Protein 1HXN (pdb70)

Solvent-accessible surface area: 10343 Å² total; per-residue (Å²): 73,78,75,39,19,61,136,127,21,84,3,24,1,2,3,19,14,74,144,37,6,4,1,0,0,25,26,46,73,0,7,89,40,40,49,113,94,118,56,96,109,33,84,61,6,62,95,50,1,87,131,23,5,85,52,0,36,1,2,4,28,37,115,40,52,0,10,0,0,17,69,37,89,0,20,4,1,56,8,137,80,49,25,82,48,41,145,59,38,56,67,148,6,90,148,27,5,9,54,5,121,78,87,98,29,144,48,2,27,0,2,3,19,17,59,91,43,25,109,0,7,0,0,14,30,122,112,0,6,57,0,31,15,150,46,30,40,154,9,106,8,57,106,33,86,31,32,8,116,95,2,24,1,1,7,9,19,109,128,40,14,35,128,117,60,52,14,151,111,28,24,1,1,5,0,0,72,15,73,34,7,19,28,6,44,50,36,108,124,0,31,69,27,187,114,75,40,87,59,113,107,4,10,143,32,0,40,4,141,109

Nearest PDB structures (foldseek):
  1hxn-assembly1_A  TM=1.005E+00  e=6.444E-45  Oryctolagus cuniculus
  1qhu-assembly1_A  TM=9.929E-01  e=1.271E-40  Oryctolagus cuniculus
  1qjs-assembly2_B  TM=9.912E-01  e=2.470E-39  Oryctolagus cuniculus
  7rj9-assembly2_B  TM=7.344E-01  e=9.002E-11  Homo sapiens
  3lp9-assembly2_D  TM=7.427E-01  e=7.749E-08  Lathyrus sativus

Secondary structure (P-SEA, 3-state):
cccccccccccccccccccbbbbbbcccccccccccccccccccccccccccccccccccccccbbbbbcccbbbbbbccccccccccccccccccccccccccccccccccccccccbbbbbcccccccccccccccbbbbbbbccccccccccccccccccccccccccbbbbbcccbbbbbccaaaaaacccccccccccccccccc

GO terms:
  GO:0020037 heme binding (F, IDA)

Structure (mmCIF, N/CA/C/O backbone):
data_1HXN
#
_entry.id   1HXN
#
_cell.length_a   43.600
_cell.length_b   62.800
_cell.length_c   80.600
_cell.angle_alpha   90.00
_cell.angle_beta   90.00
_cell.angle_gamma   90.00
#
_symmetry.space_group_name_H-M   'P 21 21 21'
#
loop_
_entity.id
_entity.type
_entity.pdbx_description
1 polymer HEMOPEXIN
2 non-polymer 'PHOSPHATE ION'
3 non-polymer 'SODIUM ION'
4 non-polymer 'CHLORIDE ION'
5 water water
#
loop_
_atom_site.group_PDB
_atom_site.id
_atom_site.type_symbol
_atom_site.label_atom_id
_atom_site.label_alt_id
_atom_site.label_comp_id
_atom_site.label_asym_id
_atom_site.label_entity_id
_atom_site.label_seq_id
_atom_site.pdbx_PDB_ins_code
_atom_site.Cartn_x
_atom_site.Cartn_y
_atom_site.Cartn_z
_atom_site.occupancy
_atom_site.B_iso_or_equiv
_atom_site.auth_seq_id
_atom_site.auth_comp_id
_atom_site.auth_asym_id
_atom_site.auth_atom_id
_atom_site.pdbx_PDB_model_num
ATOM 1 C CA . GLU A 1 10 ? -0.900 -1.002 39.233 1.00 70.00 225 GLU A CA 1
ATOM 2 C C . GLU A 1 10 ? -0.185 0.146 39.970 1.00 70.00 225 GLU A C 1
ATOM 3 O O . GLU A 1 10 ? -0.514 1.329 39.758 1.00 70.00 225 GLU A O 1
ATOM 4 N N . SER A 1 11 ? 0.788 -0.203 40.823 1.00 70.00 226 SER A N 1
ATOM 5 C CA . SER A 1 11 ? 1.534 0.805 41.594 1.00 70.00 226 SER A CA 1
ATOM 6 C C . SER A 1 11 ? 2.231 1.806 40.681 1.00 68.89 226 SER A C 1
ATOM 7 O O . SER A 1 11 ? 1.883 1.952 39.514 1.00 70.00 226 SER A O 1
ATOM 10 N N . THR A 1 12 ? 3.242 2.478 41.223 1.00 65.51 227 THR A N 1
ATOM 11 C CA . THR A 1 12 ? 3.989 3.417 40.410 1.00 70.00 227 THR A CA 1
ATOM 12 C C . THR A 1 12 ? 4.274 2.705 39.080 1.00 56.25 227 THR A C 1
ATOM 13 O O . THR A 1 12 ? 4.179 3.296 38.022 1.00 44.63 227 THR A O 1
ATOM 17 N N . ARG A 1 13 ? 4.562 1.404 39.163 1.00 56.35 228 ARG A N 1
ATOM 18 C CA . ARG A 1 13 ? 4.871 0.552 38.013 1.00 32.57 228 ARG A CA 1
ATOM 19 C C . ARG A 1 13 ? 4.005 0.744 36.804 1.00 60.07 228 ARG A C 1
ATOM 20 O O . ARG A 1 13 ? 4.512 0.953 35.699 1.00 46.40 228 ARG A O 1
ATOM 28 N N . CYS A 1 14 ? 2.693 0.614 37.003 1.00 43.99 229 CYS A N 1
ATOM 29 C CA . CYS A 1 14 ? 1.749 0.722 35.904 1.00 37.31 229 CYS A CA 1
ATOM 30 C C . CYS A 1 14 ? 1.080 2.079 35.805 1.00 35.19 229 CYS A C 1
ATOM 31 O O . CYS A 1 14 ? 0.082 2.247 35.123 1.00 39.97 229 CYS A O 1
ATOM 34 N N . ASP A 1 15 ? 1.701 3.055 36.452 1.00 33.50 230 ASP A N 1
ATOM 35 C CA . ASP A 1 15 ? 1.272 4.448 36.459 1.00 29.19 230 ASP A CA 1
ATOM 36 C C . ASP A 1 15 ? 1.537 5.078 35.079 1.00 34.79 230 ASP A C 1
ATOM 37 O O . ASP A 1 15 ? 2.587 4.862 34.487 1.00 40.17 230 ASP A O 1
ATOM 42 N N . PRO A 1 16 ? 0.630 5.928 34.627 1.00 28.44 231 PRO A N 1
ATOM 43 C CA . PRO A 1 16 ? 0.800 6.616 33.335 1.00 30.25 231 PRO A CA 1
ATOM 44 C C . PRO A 1 16 ? 1.858 7.748 33.414 1.00 27.78 231 PRO A C 1
ATOM 45 O O . PRO A 1 16 ? 2.416 8.162 32.419 1.00 31.20 231 PRO A O 1
ATOM 49 N N . ASP A 1 17 ? 2.088 8.238 34.614 1.00 27.43 232 ASP A N 1
ATOM 50 C CA . ASP A 1 17 ? 3.076 9.282 34.817 1.00 56.61 232 ASP A CA 1
ATOM 51 C C . ASP A 1 17 ? 4.451 8.736 35.240 1.00 34.18 232 ASP A C 1
ATOM 52 O O . ASP A 1 17 ? 5.325 9.486 35.648 1.00 31.86 232 ASP A O 1
ATOM 57 N N . LEU A 1 18 ? 4.622 7.422 35.193 1.00 30.26 233 LEU A N 1
ATOM 58 C CA . LEU A 1 18 ? 5.900 6.841 35.582 1.00 23.72 233 LEU A CA 1
ATOM 59 C C . LEU A 1 18 ? 6.957 7.307 34.615 1.00 30.83 233 LEU A C 1
ATOM 60 O O . LEU A 1 18 ? 6.789 7.177 33.407 1.00 32.45 233 LEU A O 1
ATOM 65 N N . VAL A 1 19 ? 8.056 7.835 35.154 1.00 30.80 234 VAL A N 1
ATOM 66 C CA . VAL A 1 19 ? 9.190 8.242 34.342 1.00 44.10 234 VAL A CA 1
ATOM 67 C C . VAL A 1 19 ? 10.433 7.575 34.914 1.00 24.66 234 VAL A C 1
ATOM 68 O O . VAL A 1 19 ? 10.670 7.632 36.110 1.00 23.90 234 VAL A O 1
ATOM 72 N N . LEU A 1 20 ? 11.174 6.877 34.065 1.00 30.90 235 LEU A N 1
ATOM 73 C CA . LEU A 1 20 ? 12.377 6.169 34.510 1.00 23.11 235 LEU A CA 1
ATOM 74 C C . LEU A 1 20 ? 13.527 7.168 34.410 1.00 28.89 235 LEU A C 1
ATOM 75 O O . LEU A 1 20 ? 13.419 8.157 33.682 1.00 28.92 235 LEU A O 1
ATOM 80 N N . SER A 1 21 ? 14.597 6.958 35.171 1.00 25.20 236 SER A N 1
ATOM 81 C CA . SER A 1 21 ? 15.709 7.918 35.165 1.00 16.18 236 SER A CA 1
ATOM 82 C C . SER A 1 21 ? 17.044 7.320 34.773 1.00 30.65 236 SER A C 1
ATOM 83 O O . SER A 1 21 ? 17.978 8.064 34.511 1.00 25.36 236 SER A O 1
ATOM 86 N N . ALA A 1 22 ? 17.123 5.988 34.715 1.00 24.05 237 ALA A N 1
ATOM 87 C CA . ALA A 1 22 ? 18.369 5.316 34.326 1.00 21.20 237 ALA A CA 1
ATOM 88 C C . ALA A 1 22 ? 18.255 3.799 34.183 1.00 32.55 237 ALA A C 1
ATOM 89 O O . ALA A 1 22 ? 17.345 3.168 34.743 1.00 20.91 237 ALA A O 1
ATOM 91 N N . MET A 1 23 ? 19.201 3.223 33.441 1.00 22.61 238 MET A N 1
ATOM 92 C CA . MET A 1 23 ? 19.248 1.787 33.245 1.00 23.13 238 MET A CA 1
ATOM 93 C C . MET A 1 23 ? 20.695 1.318 33.251 1.00 33.88 238 MET A C 1
ATOM 94 O O . MET A 1 23 ? 21.580 2.000 32.770 1.00 19.84 238 MET A O 1
ATOM 99 N N . VAL A 1 24 ? 20.923 0.137 33.785 1.00 26.87 239 VAL A N 1
ATOM 100 C CA . VAL A 1 24 ? 22.262 -0.410 33.799 1.00 25.85 239 VAL A CA 1
ATOM 101 C C . VAL A 1 24 ? 22.147 -1.887 34.055 1.00 25.59 239 VAL A C 1
ATOM 102 O O . VAL A 1 24 ? 21.161 -2.369 34.618 1.00 26.85 239 VAL A O 1
ATOM 106 N N . SER A 1 25 ? 23.143 -2.616 33.596 1.00 30.10 240 SER A N 1
ATOM 107 C CA . SER A 1 25 ? 23.210 -4.056 33.802 1.00 28.83 240 SER A CA 1
ATOM 108 C C . SER A 1 25 ? 24.617 -4.340 34.348 1.00 30.52 240 SER A C 1
ATOM 109 O O . SER A 1 25 ? 25.586 -3.703 33.909 1.00 40.87 240 SER A O 1
ATOM 112 N N . ASP A 1 26 ? 24.749 -5.257 35.304 1.00 28.73 241 ASP A N 1
ATOM 113 C CA . ASP A 1 26 ? 26.087 -5.565 35.835 1.00 47.43 241 ASP A CA 1
ATOM 114 C C . ASP A 1 26 ? 26.802 -6.798 35.221 1.00 57.52 241 ASP A C 1
ATOM 115 O O . ASP A 1 26 ? 26.151 -7.744 34.780 1.00 62.05 241 ASP A O 1
ATOM 120 N N . ASN A 1 27 ? 28.131 -6.798 35.251 1.00 61.35 242 ASN A N 1
ATOM 121 C CA . ASN A 1 27 ? 28.917 -7.899 34.695 1.00 60.96 242 ASN A CA 1
ATOM 122 C C . ASN A 1 27 ? 28.350 -9.280 35.001 1.00 65.82 242 ASN A C 1
ATOM 123 O O . ASN A 1 27 ? 28.677 -10.253 34.324 1.00 70.00 242 ASN A O 1
ATOM 128 N N . HIS A 1 28 ? 27.496 -9.378 36.008 1.00 37.17 243 HIS A N 1
ATOM 129 C CA . HIS A 1 28 ? 26.916 -10.676 36.356 1.00 51.78 243 HIS A CA 1
ATOM 130 C C . HIS A 1 28 ? 25.581 -10.997 35.676 1.00 62.71 243 HIS A C 1
ATOM 131 O O . HIS A 1 28 ? 25.085 -12.123 35.771 1.00 63.17 243 HIS A O 1
ATOM 138 N N . GLY A 1 29 ? 24.991 -10.011 35.012 1.00 64.34 244 GLY A N 1
ATOM 139 C CA . GLY A 1 29 ? 23.716 -10.221 34.327 1.00 49.88 244 GLY A CA 1
ATOM 140 C C . GLY A 1 29 ? 22.511 -9.581 35.036 1.00 70.00 244 GLY A C 1
ATOM 141 O O . GLY A 1 29 ? 21.375 -9.735 34.584 1.00 57.17 244 GLY A O 1
ATOM 142 N N . ALA A 1 30 ? 22.769 -8.869 36.141 1.00 47.92 245 ALA A N 1
ATOM 143 C CA . ALA A 1 30 ? 21.715 -8.178 36.897 1.00 44.98 245 ALA A CA 1
ATOM 144 C C . ALA A 1 30 ? 21.352 -6.882 36.182 1.00 34.89 245 ALA A C 1
ATOM 145 O O . ALA A 1 30 ? 22.225 -6.031 35.937 1.00 50.59 245 ALA A O 1
ATOM 147 N N . THR A 1 31 ? 20.082 -6.745 35.829 1.00 28.87 246 THR A N 1
ATOM 148 C CA . THR A 1 31 ? 19.597 -5.564 35.120 1.00 30.75 246 THR A CA 1
ATOM 149 C C . THR A 1 31 ? 18.716 -4.696 36.030 1.00 30.54 246 THR A C 1
ATOM 150 O O . THR A 1 31 ? 17.816 -5.197 36.700 1.00 31.44 246 THR A O 1
ATOM 154 N N . TYR A 1 32 ? 19.011 -3.401 36.089 1.00 23.20 247 TYR A N 1
ATOM 155 C CA . TYR A 1 32 ? 18.253 -2.497 36.941 1.00 23.18 247 TYR A CA 1
ATOM 156 C C . TYR A 1 32 ? 17.714 -1.362 36.150 1.00 26.59 247 TYR A C 1
ATOM 157 O O . TYR A 1 32 ? 18.327 -0.886 35.205 1.00 23.28 247 TYR A O 1
ATOM 166 N N . VAL A 1 33 ? 16.541 -0.914 36.565 1.00 27.43 248 VAL A N 1
ATOM 167 C CA . VAL A 1 33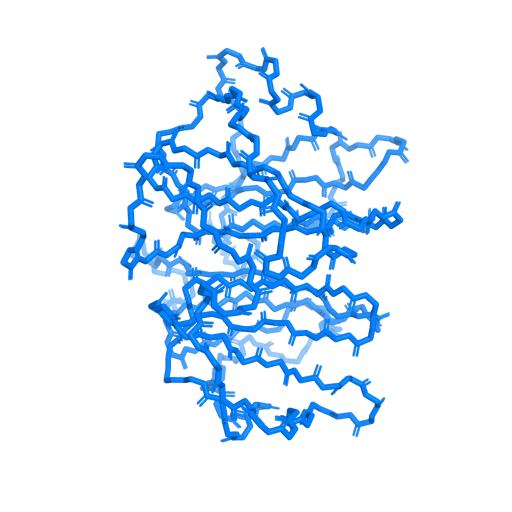 ? 15.915 0.214 35.934 1.00 27.38 248 VAL A CA 1
ATOM 168 C C . VAL A 1 33 ? 15.603 1.119 37.076 1.00 31.03 248 VAL A C 1
ATOM 169 O O . VAL A 1 33 ? 15.082 0.656 38.124 1.00 22.46 248 VAL A O 1
ATOM 173 N N . PHE A 1 34 ? 16.003 2.389 36.947 1.00 25.72 249 PHE A N 1
ATOM 174 C CA . PHE A 1 34 ? 15.800 3.364 38.015 1.00 27.91 249 PHE A CA 1
ATOM 175 C C . PHE A 1 34 ? 14.701 4.365 37.743 1.00 30.06 249 PHE A C 1
ATOM 176 O O . PHE A 1 34 ? 14.495 4.806 36.598 1.00 27.02 249 PHE A O 1
ATOM 184 N N . SER A 1 35 ? 14.080 4.810 38.827 1.00 28.88 250 SER A N 1
ATOM 185 C CA . SER A 1 35 ? 13.092 5.868 38.773 1.00 34.14 250 SER A CA 1
ATOM 186 C C . SER A 1 35 ? 13.336 6.786 39.955 1.00 26.82 250 SER A C 1
ATOM 187 O O . SER A 1 35 ? 12.795 6.574 41.044 1.00 26.68 250 SER A O 1
ATOM 190 N N . GLY A 1 36 ? 14.255 7.731 39.770 1.00 24.52 251 GLY A N 1
ATOM 191 C CA . GLY A 1 36 ? 14.592 8.674 40.826 1.00 26.07 251 GLY A CA 1
ATOM 192 C C . GLY A 1 36 ? 15.289 8.008 41.989 1.00 23.17 251 GLY A C 1
ATOM 193 O O . GLY A 1 36 ? 16.460 7.643 41.888 1.00 42.96 251 GLY A O 1
ATOM 194 N N . SER A 1 37 ? 14.578 7.849 43.099 1.00 29.45 252 SER A N 1
ATOM 195 C CA . SER A 1 37 ? 15.172 7.262 44.303 1.00 32.63 252 SER A CA 1
ATOM 196 C C . SER A 1 37 ? 14.886 5.780 44.482 1.00 38.15 252 SER A C 1
ATOM 197 O O . SER A 1 37 ? 15.229 5.191 45.505 1.00 39.71 252 SER A O 1
ATOM 200 N N . HIS A 1 38 ? 14.248 5.172 43.504 1.00 26.51 253 HIS A N 1
ATOM 201 C CA . HIS A 1 38 ? 13.955 3.759 43.622 1.00 25.13 253 HIS A CA 1
ATOM 202 C C . HIS A 1 38 ? 14.351 3.039 42.375 1.00 20.15 253 HIS A C 1
ATOM 203 O O . HIS A 1 38 ? 14.584 3.661 41.340 1.00 24.94 253 HIS A O 1
ATOM 210 N N . TYR A 1 39 ? 14.372 1.716 42.451 1.00 24.41 254 TYR A N 1
ATOM 211 C CA . TYR A 1 39 ? 14.718 0.925 41.312 1.00 25.35 254 TYR A CA 1
ATOM 212 C C . TYR A 1 39 ? 13.979 -0.391 41.324 1.00 36.37 254 TYR A C 1
ATOM 213 O O . TYR A 1 39 ? 13.320 -0.740 42.302 1.00 25.30 254 TYR A O 1
ATOM 222 N N . TRP A 1 40 ? 14.051 -1.094 40.208 1.00 21.96 255 TRP A N 1
ATOM 223 C CA . TRP A 1 40 ? 13.493 -2.410 40.106 1.00 30.92 255 TRP A CA 1
ATOM 224 C C . TRP A 1 40 ? 14.555 -3.246 39.509 1.00 34.66 255 TRP A C 1
ATOM 225 O O . TRP A 1 40 ? 15.362 -2.755 38.736 1.00 28.11 255 TRP A O 1
ATOM 236 N N . ARG A 1 41 ? 14.497 -4.531 39.808 1.00 39.49 256 ARG A N 1
ATOM 237 C CA . ARG A 1 41 ? 15.425 -5.510 39.273 1.00 31.84 256 ARG A CA 1
ATOM 238 C C . ARG A 1 41 ? 14.655 -6.419 38.313 1.00 28.71 256 ARG A C 1
ATOM 239 O O . ARG A 1 41 ? 13.790 -7.163 38.743 1.00 62.11 256 ARG A O 1
ATOM 247 N N . LEU A 1 42 ? 14.994 -6.373 37.025 1.00 31.30 257 LEU A N 1
ATOM 248 C CA . LEU A 1 42 ? 14.303 -7.185 36.009 1.00 30.29 257 LEU A CA 1
ATOM 249 C C . LEU A 1 42 ? 14.884 -8.575 35.688 1.00 61.59 257 LEU A C 1
ATOM 250 O O . LEU A 1 42 ? 14.182 -9.424 35.139 1.00 70.00 257 LEU A O 1
ATOM 255 N N . ASP A 1 43 ? 16.162 -8.798 36.005 1.00 70.00 258 ASP A N 1
ATOM 256 C CA . ASP A 1 43 ? 16.801 -10.092 35.714 1.00 70.00 258 ASP A CA 1
ATOM 257 C C . ASP A 1 43 ? 16.640 -11.132 36.864 1.00 70.00 258 ASP A C 1
ATOM 258 O O . ASP A 1 43 ? 17.367 -12.135 36.894 1.00 70.00 258 ASP A O 1
ATOM 263 N N . THR A 1 44 ? 15.643 -10.917 37.726 1.00 70.00 259 THR A N 1
ATOM 264 C CA . THR A 1 44 ? 15.354 -11.807 38.862 1.00 70.00 259 THR A CA 1
ATOM 265 C C . THR A 1 44 ? 15.317 -13.324 38.502 1.00 70.00 259 THR A C 1
ATOM 266 O O . THR A 1 44 ? 16.343 -14.049 38.577 1.00 70.00 259 THR A O 1
ATOM 270 N N . ASN A 1 45 ? 14.067 -13.757 38.259 1.00 70.00 260 ASN A N 1
ATOM 271 C CA . ASN A 1 45 ? 13.588 -15.152 37.975 1.00 70.00 260 ASN A CA 1
ATOM 272 C C . ASN A 1 45 ? 12.028 -15.017 38.169 1.00 70.00 260 ASN A C 1
ATOM 273 O O . ASN A 1 45 ? 11.198 -15.610 37.403 1.00 70.00 260 ASN A O 1
ATOM 275 N N . ARG A 1 46 ? 11.688 -14.187 39.178 1.00 70.00 261 ARG A N 1
ATOM 276 C CA . ARG A 1 46 ? 10.324 -13.826 39.575 1.00 70.00 261 ARG A CA 1
ATOM 277 C C . ARG A 1 46 ? 10.287 -13.437 41.081 1.00 70.00 261 ARG A C 1
ATOM 278 O O . ARG A 1 46 ? 9.467 -13.999 41.825 1.00 70.00 261 ARG A O 1
ATOM 280 N N . ASP A 1 47 ? 11.131 -12.481 41.529 1.00 70.00 262 ASP A N 1
ATOM 281 C CA . ASP A 1 47 ? 11.126 -12.034 42.960 1.00 70.00 262 ASP A CA 1
ATOM 282 C C . ASP A 1 47 ? 10.215 -10.811 43.191 1.00 70.00 262 ASP A C 1
ATOM 283 O O . ASP A 1 47 ? 10.631 -9.743 43.708 1.00 70.00 262 ASP A O 1
ATOM 288 N N . GLY A 1 48 ? 8.948 -10.967 42.815 1.00 70.00 263 GLY A N 1
ATOM 289 C CA . GLY A 1 48 ? 7.967 -9.921 42.968 1.00 70.00 263 GLY A CA 1
ATOM 290 C C . GLY A 1 48 ? 8.437 -8.773 42.115 1.00 70.00 263 GLY A C 1
ATOM 291 O O . GLY A 1 48 ? 9.483 -8.837 41.450 1.00 70.00 263 GLY A O 1
ATOM 292 N N . TRP A 1 49 ? 7.657 -7.711 42.134 1.00 70.00 264 TRP A N 1
ATOM 293 C CA . TRP A 1 49 ? 7.979 -6.557 41.352 1.00 70.00 264 TRP A CA 1
ATOM 294 C C . TRP A 1 49 ? 8.146 -5.466 42.358 1.00 70.00 264 TRP A C 1
ATOM 295 O O . TRP A 1 49 ? 7.642 -4.357 42.190 1.00 70.00 264 TRP A O 1
ATOM 306 N N . HIS A 1 50 ? 8.806 -5.796 43.444 1.00 56.86 265 HIS A N 1
ATOM 307 C CA . HIS A 1 50 ? 9.018 -4.839 44.487 1.00 62.46 265 HIS A CA 1
ATOM 308 C C . HIS A 1 50 ? 10.092 -3.811 44.055 1.00 64.30 265 HIS A C 1
ATOM 309 O O . HIS A 1 50 ? 11.136 -4.175 43.521 1.00 46.92 265 HIS A O 1
ATOM 316 N N . SER A 1 51 ? 9.801 -2.533 44.243 1.00 34.47 266 SER A N 1
ATOM 317 C CA . SER A 1 51 ? 10.753 -1.495 43.885 1.00 37.56 266 SER A CA 1
ATOM 318 C C . SER A 1 51 ? 11.520 -1.138 45.145 1.00 70.00 266 SER A C 1
ATOM 319 O O . SER A 1 51 ? 10.936 -1.006 46.214 1.00 43.09 266 SER A O 1
ATOM 322 N N . TRP A 1 52 ? 12.836 -1.030 45.034 1.00 37.10 267 TRP A N 1
ATOM 323 C CA . TRP A 1 52 ? 13.647 -0.750 46.196 1.00 31.12 267 TRP A CA 1
ATOM 324 C C . TRP A 1 52 ? 14.222 0.596 46.131 1.00 30.81 267 TRP A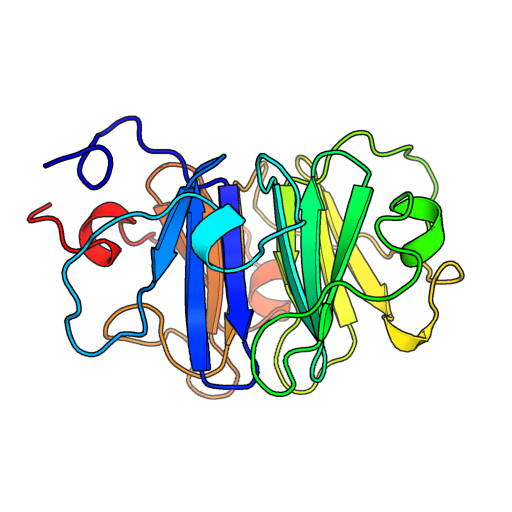 C 1
ATOM 325 O O . TRP A 1 52 ? 14.495 1.105 45.053 1.00 40.44 267 TRP A O 1
ATOM 336 N N . PRO A 1 53 ? 14.514 1.132 47.304 1.00 25.04 268 PRO A N 1
ATOM 337 C CA . PRO A 1 53 ? 15.170 2.420 47.435 1.00 41.10 268 PRO A CA 1
ATOM 338 C C . PRO A 1 53 ? 16.615 2.130 47.113 1.00 42.98 268 PRO A C 1
ATOM 339 O O . PRO A 1 53 ? 17.102 1.047 47.409 1.00 29.29 268 PRO A O 1
ATOM 343 N N . ILE A 1 54 ? 17.275 3.072 46.457 1.00 33.39 269 ILE A N 1
ATOM 344 C CA . ILE A 1 54 ? 18.657 2.898 46.026 1.00 31.80 269 ILE A CA 1
ATOM 345 C C . ILE A 1 54 ? 19.591 2.329 47.088 1.00 51.05 269 ILE A C 1
ATOM 346 O O . ILE A 1 54 ? 20.434 1.467 46.803 1.00 39.00 269 ILE A O 1
ATOM 351 N N . ALA A 1 55 ? 19.455 2.810 48.306 1.00 38.72 270 ALA A N 1
ATOM 352 C CA . ALA A 1 55 ? 20.321 2.357 49.385 1.00 54.42 270 ALA A CA 1
ATOM 353 C C . ALA A 1 55 ? 20.244 0.848 49.616 1.00 35.59 270 ALA A C 1
ATOM 354 O O . ALA A 1 55 ? 21.155 0.249 50.167 1.00 56.50 270 ALA A O 1
ATOM 356 N N . HIS A 1 56 ? 19.168 0.227 49.172 1.00 62.26 271 HIS A N 1
ATOM 357 C CA . HIS A 1 56 ? 19.042 -1.207 49.356 1.00 30.56 271 HIS A CA 1
ATOM 358 C C . HIS A 1 56 ? 20.287 -1.967 48.899 1.00 50.05 271 HIS A C 1
ATOM 359 O O . HIS A 1 56 ? 20.706 -2.903 49.560 1.00 49.12 271 HIS A O 1
ATOM 366 N N . GLN A 1 57 ? 20.868 -1.589 47.760 1.00 41.01 272 GLN A N 1
ATOM 367 C CA . GLN A 1 57 ? 22.057 -2.292 47.257 1.00 70.00 272 GLN A CA 1
ATOM 368 C C . GLN A 1 57 ? 23.288 -1.405 47.121 1.00 57.52 272 GLN A C 1
ATOM 369 O O . GLN A 1 57 ? 24.409 -1.882 46.996 1.00 55.43 272 GLN A O 1
ATOM 375 N N . TRP A 1 58 ? 23.070 -0.111 47.139 1.00 37.57 273 TRP A N 1
ATOM 376 C CA . TRP A 1 58 ? 24.152 0.812 47.011 1.00 30.69 273 TRP A CA 1
ATOM 377 C C . TRP A 1 58 ? 24.128 1.656 48.251 1.00 47.99 273 TRP A C 1
ATOM 378 O O . TRP A 1 58 ? 23.854 2.856 48.225 1.00 47.36 273 TRP A O 1
ATOM 389 N N . PRO A 1 59 ? 24.364 0.971 49.357 1.00 67.37 274 PRO A N 1
ATOM 390 C CA . PRO A 1 59 ? 24.366 1.550 50.691 1.00 70.00 274 PRO A CA 1
ATOM 391 C C . PRO A 1 59 ? 24.782 3.028 50.799 1.00 70.00 274 PRO A C 1
ATOM 392 O O . PRO A 1 59 ? 24.079 3.829 51.447 1.00 70.00 274 PRO A O 1
ATOM 396 N N . GLN A 1 60 ? 25.922 3.386 50.197 1.00 70.00 275 GLN A N 1
ATOM 397 C CA . GLN A 1 60 ? 26.415 4.763 50.282 1.00 58.04 275 GLN A CA 1
ATOM 398 C C . GLN A 1 60 ? 26.420 5.515 48.995 1.00 39.46 275 GLN A C 1
ATOM 399 O O . GLN A 1 60 ? 27.284 6.340 48.785 1.00 30.40 275 GLN A O 1
ATOM 405 N N . GLY A 1 61 ? 25.442 5.252 48.143 1.00 37.26 276 GLY A N 1
ATOM 406 C CA . GLY A 1 61 ? 25.358 5.924 46.861 1.00 31.61 276 GLY A CA 1
ATOM 407 C C . GLY A 1 61 ? 24.548 7.209 46.892 1.00 37.30 276 GLY A C 1
ATOM 408 O O . GLY A 1 61 ? 24.295 7.780 47.944 1.00 38.21 276 GLY A O 1
ATOM 409 N N . PRO A 1 62 ? 24.141 7.654 45.713 1.00 32.71 277 PRO A N 1
ATOM 410 C CA . PRO A 1 62 ? 23.374 8.890 45.564 1.00 25.85 277 PRO A CA 1
ATOM 411 C C . PRO A 1 62 ? 21.906 8.689 45.967 1.00 37.01 277 PRO A C 1
ATOM 412 O O . PRO A 1 62 ? 21.436 7.558 45.998 1.00 29.61 277 PRO A O 1
ATOM 416 N N . SER A 1 63 ? 21.192 9.790 46.254 1.00 25.70 278 SER A N 1
ATOM 417 C CA . SER A 1 63 ? 19.765 9.729 46.622 1.00 42.48 278 SER A CA 1
ATOM 418 C C . SER A 1 63 ? 18.906 9.368 45.419 1.00 31.57 278 SER A C 1
ATOM 419 O O . SER A 1 63 ? 17.940 8.629 45.529 1.00 54.52 278 SER A O 1
ATOM 422 N N . THR A 1 64 ? 19.288 9.879 44.265 1.00 29.18 279 THR A N 1
ATOM 423 C CA . THR A 1 64 ? 18.585 9.597 43.043 1.00 25.60 279 THR A CA 1
ATOM 424 C C . THR A 1 64 ? 19.652 9.319 41.975 1.00 23.41 279 THR A C 1
ATOM 425 O O . THR A 1 64 ? 20.813 9.701 42.136 1.00 25.48 279 THR A O 1
ATOM 429 N N . VAL A 1 65 ? 19.244 8.656 40.903 1.00 25.70 280 VAL A N 1
ATOM 430 C CA . VAL A 1 65 ? 20.146 8.332 39.812 1.00 23.84 280 VAL A CA 1
ATOM 431 C C . VAL A 1 65 ? 19.655 8.945 38.506 1.00 32.04 280 VAL A C 1
ATOM 432 O O . VAL A 1 65 ? 18.526 8.720 38.111 1.00 23.46 280 VAL A O 1
ATOM 436 N N . ASP A 1 66 ? 20.530 9.709 37.836 1.00 22.46 281 ASP A N 1
ATOM 437 C CA . ASP A 1 66 ? 20.194 10.371 36.567 1.00 14.56 281 ASP A CA 1
ATOM 438 C C . ASP A 1 66 ? 20.706 9.617 35.373 1.00 16.04 281 ASP A C 1
ATOM 439 O O . ASP A 1 66 ? 20.249 9.838 34.255 1.00 19.85 281 ASP A O 1
ATOM 444 N N . ALA A 1 67 ? 21.737 8.803 35.591 1.00 19.57 282 ALA A N 1
ATOM 445 C CA . ALA A 1 67 ? 22.317 8.002 34.515 1.00 15.92 282 ALA A CA 1
ATOM 446 C C . ALA A 1 67 ? 23.212 6.941 35.144 1.00 20.92 282 ALA A C 1
ATOM 447 O O . ALA A 1 67 ? 23.647 7.078 36.287 1.00 21.88 282 ALA A O 1
ATOM 449 N N . ALA A 1 68 ? 23.413 5.846 34.431 1.00 22.16 283 ALA A N 1
ATOM 450 C CA . ALA A 1 68 ? 24.197 4.755 34.968 1.00 18.32 283 ALA A CA 1
ATOM 451 C C . ALA A 1 68 ? 24.826 3.932 33.865 1.00 24.73 283 ALA A C 1
ATOM 452 O O . ALA A 1 68 ? 24.248 3.744 32.775 1.00 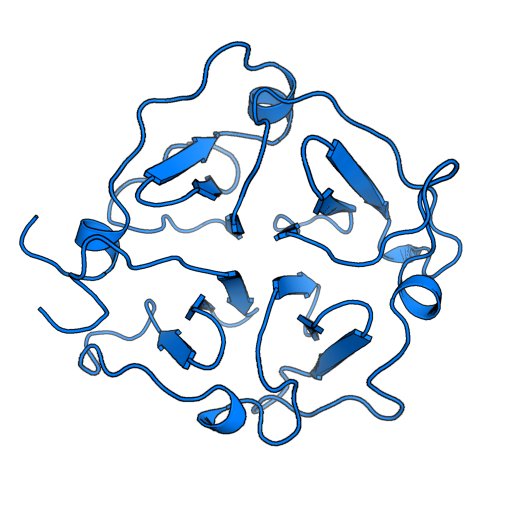19.91 283 ALA A O 1
ATOM 454 N N . PHE A 1 69 ? 26.027 3.440 34.142 1.00 23.80 284 PHE A N 1
ATOM 455 C CA . PHE A 1 69 ? 26.695 2.545 33.203 1.00 16.60 284 PHE A CA 1
ATOM 456 C C . PHE A 1 69 ? 27.669 1.612 33.914 1.00 16.71 284 PHE A C 1
ATOM 457 O O . PHE A 1 69 ? 27.961 1.756 35.103 1.00 20.03 284 PHE A O 1
ATOM 465 N N . SER A 1 70 ? 28.131 0.615 33.205 1.00 23.84 285 SER A N 1
ATOM 466 C CA . SER A 1 70 ? 29.080 -0.292 33.815 1.00 29.11 285 SER A CA 1
ATOM 467 C C . SER A 1 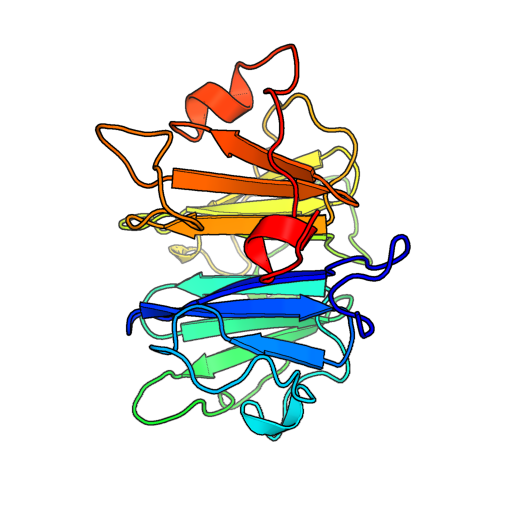70 ? 30.181 -0.520 32.826 1.00 42.62 285 SER A C 1
ATOM 468 O O . SER A 1 70 ? 29.968 -0.513 31.598 1.00 23.54 285 SER A O 1
ATOM 471 N N . TRP A 1 71 ? 31.377 -0.667 33.350 1.00 29.98 286 TRP A N 1
ATOM 472 C CA . TRP A 1 71 ? 32.517 -0.914 32.503 1.00 31.15 286 TRP A CA 1
ATOM 473 C C . TRP A 1 71 ? 33.414 -1.854 33.280 1.00 26.30 286 TRP A C 1
ATOM 474 O O . TRP A 1 71 ? 33.662 -1.656 34.464 1.00 20.35 286 TRP A O 1
ATOM 485 N N . GLU A 1 72 ? 33.791 -2.947 32.652 1.00 38.89 287 GLU A N 1
ATOM 486 C CA . GLU A 1 72 ? 34.598 -3.918 33.338 1.00 29.56 287 GLU A CA 1
ATOM 487 C C . GLU A 1 72 ? 33.841 -4.470 34.534 1.00 32.56 287 GLU A C 1
ATOM 488 O O . GLU A 1 72 ? 32.750 -5.011 34.377 1.00 39.40 287 GLU A O 1
ATOM 494 N N . ASP A 1 73 ? 34.403 -4.324 35.717 1.00 30.53 288 ASP A N 1
ATOM 495 C CA . ASP A 1 73 ? 33.780 -4.841 36.921 1.00 29.98 288 ASP A CA 1
ATOM 496 C C . ASP A 1 73 ? 33.410 -3.665 37.771 1.00 26.86 288 ASP A C 1
ATOM 497 O O . ASP A 1 73 ? 33.378 -3.754 39.007 1.00 43.61 288 ASP A O 1
ATOM 502 N N . LYS A 1 74 ? 33.143 -2.547 37.104 1.00 24.14 289 LYS A N 1
ATOM 503 C CA . LYS A 1 74 ? 32.767 -1.331 37.796 1.00 29.34 289 LYS A CA 1
ATOM 504 C C . LYS A 1 74 ? 31.398 -0.862 37.311 1.00 34.86 289 LYS A C 1
ATOM 505 O O . LYS A 1 74 ? 31.069 -0.916 36.130 1.00 24.69 289 LYS A O 1
ATOM 511 N N . LEU A 1 75 ? 30.615 -0.385 38.251 1.00 30.81 290 LEU A N 1
ATOM 512 C CA . LEU A 1 75 ? 29.281 0.074 37.991 1.00 34.26 290 LEU A CA 1
ATOM 513 C C . LEU A 1 75 ? 29.311 1.556 38.319 1.00 22.13 290 LEU A C 1
ATOM 514 O O . LEU A 1 75 ? 29.741 1.952 39.422 1.00 27.11 290 LEU A O 1
ATOM 519 N N . TYR A 1 76 ? 28.885 2.386 37.384 1.00 18.59 291 TYR A N 1
ATOM 520 C CA . TYR A 1 76 ? 28.890 3.825 37.639 1.00 30.85 291 TYR A CA 1
ATOM 521 C C . TYR A 1 76 ? 27.477 4.386 37.823 1.00 24.41 291 TYR A C 1
ATOM 522 O O . TYR A 1 76 ? 26.620 4.182 36.963 1.00 24.82 291 TYR A O 1
ATOM 531 N N . LEU A 1 77 ? 27.274 5.160 38.886 1.00 23.88 292 LEU A N 1
ATOM 532 C CA . LEU A 1 77 ? 26.003 5.846 39.125 1.00 17.49 292 LEU A CA 1
ATOM 533 C C . LEU A 1 77 ? 26.237 7.350 39.108 1.00 30.32 292 LEU A C 1
ATOM 534 O O . LEU A 1 77 ? 27.110 7.845 39.812 1.00 25.50 292 LEU A O 1
ATOM 539 N N . ILE A 1 78 ? 25.451 8.075 38.319 1.00 20.94 293 ILE A N 1
ATOM 540 C CA . ILE A 1 78 ? 25.605 9.545 38.236 1.00 20.86 293 ILE A CA 1
ATOM 541 C C . ILE A 1 78 ? 24.397 10.315 38.793 1.00 40.60 293 ILE A C 1
ATOM 542 O O . ILE A 1 78 ? 23.233 10.011 38.493 1.00 25.83 293 ILE A O 1
ATOM 547 N N . GLN A 1 79 ? 24.683 11.309 39.606 1.00 20.19 294 GLN A N 1
ATOM 548 C CA . GLN A 1 79 ? 23.646 12.124 40.221 1.00 29.57 294 GLN A CA 1
ATOM 549 C C . GLN A 1 79 ? 24.086 13.543 39.987 1.00 30.06 294 GLN A C 1
ATOM 550 O O . GLN A 1 79 ? 25.151 13.944 40.458 1.00 35.30 294 GLN A O 1
ATOM 556 N N . ASP A 1 80 ? 23.295 14.297 39.222 1.00 26.60 295 ASP A N 1
ATOM 557 C CA . ASP A 1 80 ? 23.663 15.668 38.851 1.00 19.25 295 ASP A CA 1
ATOM 558 C C . ASP A 1 80 ? 25.057 15.671 38.216 1.00 28.67 295 ASP A C 1
ATOM 559 O O . ASP A 1 80 ? 25.248 15.143 37.124 1.00 35.27 295 ASP A O 1
ATOM 564 N N . THR A 1 81 ? 26.038 16.233 38.893 1.00 35.64 296 THR A N 1
ATOM 565 C CA . THR A 1 81 ? 27.368 16.255 38.311 1.00 43.10 296 THR A CA 1
ATOM 566 C C . THR A 1 81 ? 28.386 15.418 39.105 1.00 28.85 296 THR A C 1
ATOM 567 O O . THR A 1 81 ? 29.589 15.524 38.877 1.00 40.25 296 THR A O 1
ATOM 571 N N . LYS A 1 82 ? 27.887 14.563 40.008 1.00 29.82 297 LYS A N 1
ATOM 572 C CA . LYS A 1 82 ? 28.726 13.658 40.825 1.00 32.47 297 LYS A CA 1
ATOM 573 C C . LYS A 1 82 ? 28.657 12.211 40.288 1.00 39.13 297 LYS A C 1
ATOM 574 O O . LYS A 1 82 ? 27.605 11.736 39.891 1.00 27.81 297 LYS A O 1
ATOM 580 N N . VAL A 1 83 ? 29.782 11.515 40.292 1.00 27.88 298 VAL A N 1
ATOM 581 C CA . VAL A 1 83 ? 29.825 10.125 39.849 1.00 22.65 298 VAL A CA 1
ATOM 582 C C . VAL A 1 83 ? 30.195 9.232 41.023 1.00 26.39 298 VAL A C 1
ATOM 583 O O . VAL A 1 83 ? 31.098 9.561 41.801 1.00 27.50 298 VAL A O 1
ATOM 587 N N . TYR A 1 84 ? 29.519 8.096 41.133 1.00 24.27 299 TYR A N 1
ATOM 588 C CA . TYR A 1 84 ? 29.833 7.116 42.145 1.00 29.66 299 TYR A CA 1
ATOM 589 C C . TYR A 1 84 ? 30.272 5.863 41.427 1.00 23.80 299 TYR A C 1
ATOM 590 O O . TYR A 1 84 ? 29.626 5.408 40.479 1.00 20.91 299 TYR A O 1
ATOM 599 N N . VAL A 1 85 ? 31.402 5.310 41.843 1.00 28.62 300 VAL A N 1
ATOM 600 C CA . VAL A 1 85 ? 31.914 4.101 41.187 1.00 25.12 300 VAL A CA 1
ATOM 601 C C . VAL A 1 85 ? 31.980 3.010 42.214 1.00 20.87 300 VAL A C 1
ATOM 602 O O . VAL A 1 85 ? 32.455 3.235 43.325 1.00 30.26 300 VAL A O 1
ATOM 606 N N . PHE A 1 86 ? 31.386 1.870 41.882 1.00 26.39 301 PHE A N 1
ATOM 607 C CA . PHE A 1 86 ? 31.315 0.737 42.784 1.00 28.24 301 PHE A CA 1
ATOM 608 C C . PHE A 1 86 ? 32.012 -0.445 42.142 1.00 38.44 301 PHE A C 1
ATOM 609 O O . PHE A 1 86 ? 32.001 -0.599 40.909 1.00 38.99 301 PHE A O 1
ATOM 617 N N . LEU A 1 87 ? 32.574 -1.306 42.967 1.00 46.55 302 LEU A N 1
ATOM 618 C CA . LEU A 1 87 ? 33.214 -2.513 42.477 1.00 38.14 302 LEU A CA 1
ATOM 619 C C . LEU A 1 87 ? 32.155 -3.545 42.606 1.00 29.75 302 LEU A C 1
ATOM 620 O O . LEU A 1 87 ? 31.391 -3.520 43.558 1.00 40.11 302 LEU A O 1
ATOM 625 N N . THR A 1 88 ? 32.098 -4.446 41.646 1.00 39.78 303 THR A N 1
ATOM 626 C CA . THR A 1 88 ? 31.092 -5.466 41.686 1.00 39.79 303 THR A CA 1
ATOM 627 C C . THR A 1 88 ? 31.684 -6.794 42.062 1.00 70.00 303 THR A C 1
ATOM 628 O O . THR A 1 88 ? 31.252 -7.822 41.575 1.00 70.00 303 THR A O 1
ATOM 632 N N . LYS A 1 89 ? 32.696 -6.764 42.911 1.00 70.00 304 LYS A N 1
ATOM 633 C CA . LYS A 1 89 ? 33.345 -7.988 43.363 1.00 42.37 304 LYS A CA 1
ATOM 634 C C . LYS A 1 89 ? 32.325 -8.945 43.892 1.00 70.00 304 LYS A C 1
ATOM 635 O O . LYS A 1 89 ? 31.881 -9.836 43.182 1.00 70.00 304 LYS A O 1
ATOM 641 N N . GLY A 1 90 ? 31.976 -8.765 45.164 1.00 53.01 305 GLY A N 1
ATOM 642 C CA . GLY A 1 90 ? 31.004 -9.625 45.814 1.00 69.30 305 GLY A CA 1
ATOM 643 C C . GLY A 1 90 ? 30.030 -8.737 46.530 1.00 70.00 305 GLY A C 1
ATOM 644 O O . GLY A 1 90 ? 29.938 -8.743 47.756 1.00 70.00 305 GLY A O 1
ATOM 645 N N . GLY A 1 91 ? 29.299 -7.963 45.748 1.00 63.15 306 GLY A N 1
ATOM 646 C CA . GLY A 1 91 ? 28.368 -7.002 46.297 1.00 45.62 306 GLY A CA 1
ATOM 647 C C . GLY A 1 91 ? 28.998 -5.662 45.967 1.00 70.00 306 GLY A C 1
ATOM 648 O O . GLY A 1 91 ? 30.228 -5.560 45.869 1.00 70.00 306 GLY A O 1
ATOM 649 N N . TYR A 1 92 ? 28.168 -4.643 45.774 1.00 46.06 307 TYR A N 1
ATOM 650 C CA . TYR A 1 92 ? 28.655 -3.317 45.386 1.00 38.01 307 TYR A CA 1
ATOM 651 C C . TYR A 1 92 ? 29.326 -2.545 46.507 1.00 39.63 307 TYR A C 1
ATOM 652 O O . TYR A 1 92 ? 28.725 -2.295 47.547 1.00 70.00 307 TYR A O 1
ATOM 661 N N . THR A 1 93 ? 30.575 -2.152 46.280 1.00 34.35 308 THR A N 1
ATOM 662 C CA . THR A 1 93 ? 31.325 -1.393 47.263 1.00 27.80 308 THR A CA 1
ATOM 663 C C . THR A 1 93 ? 31.778 -0.067 46.679 1.00 21.96 308 THR A C 1
ATOM 664 O O . THR A 1 93 ? 32.356 -0.015 45.584 1.00 27.61 308 THR A O 1
ATOM 668 N N . LEU A 1 94 ? 31.465 1.014 47.368 1.00 31.99 309 LEU A N 1
ATOM 669 C CA . LEU A 1 94 ? 31.848 2.305 46.868 1.00 31.79 309 LEU A CA 1
ATOM 670 C C . LEU A 1 94 ? 33.332 2.387 46.799 1.00 29.44 309 LEU A C 1
ATOM 671 O O . LEU A 1 94 ? 34.013 2.004 47.729 1.00 39.63 309 LEU A O 1
ATOM 676 N N . VAL A 1 95 ? 33.840 2.897 45.696 1.00 43.75 310 VAL A N 1
ATOM 677 C CA . VAL A 1 95 ? 35.266 3.023 45.566 1.00 35.51 310 VAL A CA 1
ATOM 678 C C . VAL A 1 95 ? 35.818 4.177 46.362 1.00 42.34 310 VAL A C 1
ATOM 679 O O . VAL A 1 95 ? 35.251 5.274 46.446 1.00 46.17 310 VAL A O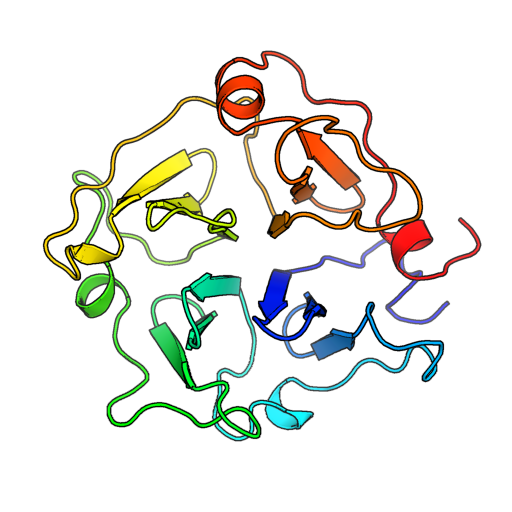 1
ATOM 683 N N . ASN A 1 96 ? 36.952 3.892 46.947 1.00 61.55 311 ASN A N 1
ATOM 684 C CA . ASN A 1 96 ? 37.664 4.817 47.735 1.00 28.08 311 ASN A CA 1
ATOM 685 C C . ASN A 1 96 ? 37.867 6.116 46.985 1.00 66.23 311 ASN A C 1
ATOM 686 O O . ASN A 1 96 ? 38.418 6.130 45.890 1.00 39.29 311 ASN A O 1
ATOM 691 N N . GLY A 1 97 ? 37.462 7.216 47.587 1.00 31.57 312 GLY A N 1
ATOM 692 C CA . GLY A 1 97 ? 37.661 8.494 46.944 1.00 35.61 312 GLY A CA 1
ATOM 693 C C . GLY A 1 97 ? 36.429 9.004 46.218 1.00 70.00 312 GLY A C 1
ATOM 694 O O . GLY A 1 97 ? 36.414 10.147 45.774 1.00 44.26 312 GLY A O 1
ATOM 695 N N . TYR A 1 98 ? 35.397 8.168 46.098 1.00 39.58 313 TYR A N 1
ATOM 696 C CA . TYR A 1 98 ? 34.157 8.590 45.433 1.00 33.91 313 TYR A CA 1
ATOM 697 C C . TYR A 1 98 ? 33.086 9.037 46.412 1.00 29.39 313 TYR A C 1
ATOM 698 O O . TYR A 1 98 ? 33.115 8.645 47.577 1.00 44.90 313 TYR A O 1
ATOM 707 N N . PRO A 1 99 ? 32.157 9.884 45.950 1.00 47.60 314 PRO A N 1
ATOM 708 C CA . PRO A 1 99 ? 32.110 10.317 44.550 1.00 29.75 314 PRO A CA 1
ATOM 709 C C . PRO A 1 99 ? 33.023 11.479 44.191 1.00 30.89 314 PRO A C 1
ATOM 710 O O . PRO A 1 99 ? 33.575 12.161 45.052 1.00 37.05 314 PRO A O 1
ATOM 714 N N . LYS A 1 100 ? 33.119 11.726 42.896 1.00 35.67 315 LYS A N 1
ATOM 715 C CA . LYS A 1 100 ? 33.947 12.786 42.359 1.00 35.25 315 LYS A CA 1
ATOM 716 C C . LYS A 1 100 ? 33.146 13.618 41.351 1.00 50.55 315 LYS A C 1
ATOM 717 O O . LYS A 1 100 ? 32.156 13.159 40.807 1.00 37.68 315 LYS A O 1
ATOM 723 N N . ARG A 1 101 ? 33.593 14.837 41.088 1.00 31.36 316 ARG A N 1
ATOM 724 C CA . ARG A 1 101 ? 32.919 15.666 40.124 1.00 25.86 316 ARG A CA 1
ATOM 725 C C . ARG A 1 101 ? 33.063 14.894 38.866 1.00 26.36 316 ARG A C 1
ATOM 726 O O . ARG A 1 101 ? 34.080 14.247 38.633 1.00 30.38 316 ARG A O 1
ATOM 734 N N . LEU A 1 102 ? 32.068 15.009 38.022 1.00 30.72 317 LEU A N 1
ATOM 735 C CA . LEU A 1 102 ? 32.049 14.320 36.771 1.00 29.00 317 LEU A CA 1
ATOM 736 C C . LEU A 1 102 ? 33.216 14.732 35.854 1.00 26.89 317 LEU A C 1
ATOM 737 O O . LEU A 1 102 ? 33.809 13.896 35.185 1.00 29.65 317 LEU A O 1
ATOM 742 N N . GLU A 1 103 ? 33.533 16.023 35.812 1.00 24.40 318 GLU A N 1
ATOM 743 C CA . GLU A 1 103 ? 34.619 16.504 34.944 1.00 25.81 318 GLU A CA 1
ATOM 744 C C . GLU A 1 103 ? 35.931 15.922 35.386 1.00 31.03 318 GLU A C 1
ATOM 745 O O . GLU A 1 103 ? 36.823 15.678 34.569 1.00 45.63 318 GLU A O 1
ATOM 751 N N . LYS A 1 104 ? 36.051 15.668 36.680 1.00 26.03 319 LYS A N 1
ATOM 752 C CA . LYS A 1 104 ? 37.270 15.069 37.163 1.00 29.27 319 LYS A CA 1
ATOM 753 C C . LYS A 1 104 ? 37.414 13.605 36.699 1.00 32.42 319 LYS A C 1
ATOM 754 O O . LYS A 1 104 ? 38.509 13.108 36.591 1.00 34.72 319 LYS A O 1
ATOM 760 N N . GLU A 1 105 ? 36.302 12.919 36.438 1.00 26.59 320 GLU A N 1
ATOM 761 C CA . GLU A 1 105 ? 36.343 11.506 35.995 1.00 20.14 320 GLU A CA 1
ATOM 762 C C . GLU A 1 105 ? 36.329 11.336 34.505 1.00 34.00 320 GLU A C 1
ATOM 763 O O . GLU A 1 105 ? 37.066 10.502 33.990 1.00 27.33 320 GLU A O 1
ATOM 769 N N . LEU A 1 106 ? 35.468 12.092 33.806 1.00 37.53 321 LEU A N 1
ATOM 770 C CA . LEU A 1 106 ? 35.302 11.931 32.355 1.00 23.91 321 LEU A CA 1
ATOM 771 C C . LEU A 1 106 ? 35.688 13.078 31.463 1.00 18.46 321 LEU A C 1
ATOM 772 O O . LEU A 1 106 ? 35.563 12.976 30.240 1.00 26.90 321 LEU A O 1
ATOM 777 N N . GLY A 1 107 ? 36.127 14.184 32.056 1.00 17.92 322 GLY A N 1
ATOM 778 C CA . GLY A 1 107 ? 36.483 15.325 31.252 1.00 21.95 322 GLY A CA 1
ATOM 779 C C . GLY A 1 107 ? 35.223 16.128 30.937 1.00 28.18 322 GLY A C 1
ATOM 780 O O . GLY A 1 107 ? 34.216 16.024 31.654 1.00 25.81 322 GLY A O 1
ATOM 781 N N . SER A 1 108 ? 35.268 16.928 29.876 1.00 26.45 323 SER A N 1
ATOM 782 C CA . SER A 1 108 ? 34.119 17.758 29.505 1.00 23.54 323 SER A CA 1
ATOM 783 C C . SER A 1 108 ? 34.045 17.982 28.010 1.00 25.71 323 SER A C 1
ATOM 784 O O . SER A 1 108 ? 35.063 17.931 27.323 1.00 35.32 323 SER A O 1
ATOM 787 N N . PRO A 1 109 ? 32.840 18.227 27.486 1.00 33.59 324 PRO A N 1
ATOM 788 C CA . PRO A 1 109 ? 32.720 18.513 26.059 1.00 37.47 324 PRO A CA 1
ATOM 789 C C . PRO A 1 109 ? 33.320 19.902 25.911 1.00 25.27 324 PRO A C 1
ATOM 790 O O . PRO A 1 109 ? 33.375 20.648 26.873 1.00 27.27 324 PRO A O 1
ATOM 794 N N . PRO A 1 110 ? 33.777 20.234 24.722 1.00 24.03 325 PRO A N 1
ATOM 795 C CA . PRO A 1 110 ? 34.396 21.525 24.473 1.00 31.60 325 PRO A CA 1
ATOM 796 C C . PRO A 1 110 ? 33.585 22.774 24.815 1.00 32.20 325 PRO A C 1
ATOM 797 O O . PRO A 1 110 ? 33.957 23.547 25.693 1.00 60.86 325 PRO A O 1
ATOM 801 N N . VAL A 1 111 ? 32.492 22.996 24.118 1.00 24.62 326 VAL A N 1
ATOM 802 C CA . VAL A 1 111 ? 31.755 24.245 24.339 1.00 70.00 326 VAL A CA 1
ATOM 803 C C . VAL A 1 111 ? 30.719 24.275 25.441 1.00 66.48 326 VAL A C 1
ATOM 804 O O . VAL A 1 111 ? 30.048 25.294 25.651 1.00 54.50 326 VAL A O 1
ATOM 805 N N . ILE A 1 112 ? 30.580 23.173 26.151 1.00 48.05 327 ILE A N 1
ATOM 806 C CA . ILE A 1 112 ? 29.557 23.092 27.159 1.00 28.73 327 ILE A CA 1
ATOM 807 C C . ILE A 1 112 ? 30.046 22.765 28.526 1.00 29.08 327 ILE A C 1
ATOM 808 O O . ILE A 1 112 ? 30.962 21.978 28.694 1.00 50.09 327 ILE A O 1
ATOM 813 N N . SER A 1 113 ? 29.349 23.306 29.510 1.00 29.58 328 SER A N 1
ATOM 814 C CA . SER A 1 113 ? 29.603 22.983 30.878 1.00 24.43 328 SER A CA 1
ATOM 815 C C . SER A 1 113 ? 28.355 22.257 31.340 1.00 34.06 328 SER A C 1
ATOM 816 O O . SER A 1 113 ? 27.304 22.855 31.457 1.00 48.95 328 SER A O 1
ATOM 819 N N . LEU A 1 114 ? 28.448 20.959 31.547 1.00 26.34 329 LEU A N 1
ATOM 820 C CA . LEU A 1 114 ? 27.272 20.203 31.940 1.00 19.33 329 LEU A CA 1
ATOM 821 C C . LEU A 1 114 ? 26.882 20.365 33.391 1.00 29.25 329 LEU A C 1
ATOM 822 O O . LEU A 1 114 ? 27.738 20.370 34.280 1.00 68.27 329 LEU A O 1
ATOM 827 N N . GLU A 1 115 ? 25.567 20.447 33.626 1.00 42.61 330 GLU A N 1
ATOM 828 C CA . GLU A 1 115 ? 25.001 20.543 34.980 1.00 48.67 330 GLU A CA 1
ATOM 829 C C . GLU A 1 115 ? 24.261 19.233 35.323 1.00 28.81 330 GLU A C 1
ATOM 830 O O . GLU A 1 115 ? 24.082 18.886 36.489 1.00 36.28 330 GLU A O 1
ATOM 836 N N . ALA A 1 116 ? 23.860 18.496 34.294 1.00 30.48 331 ALA A N 1
ATOM 837 C CA . ALA A 1 116 ? 23.171 17.215 34.483 1.00 38.26 331 ALA A CA 1
ATOM 838 C C . ALA A 1 116 ? 23.374 16.319 33.262 1.00 46.60 331 ALA A C 1
ATOM 839 O O . ALA A 1 116 ? 23.740 16.785 32.192 1.00 28.38 331 ALA A O 1
ATOM 841 N N . VAL A 1 117 ? 23.164 15.028 33.431 1.00 24.87 332 VAL A N 1
ATOM 842 C CA . VAL A 1 117 ? 23.368 14.099 32.334 1.00 18.85 332 VAL A CA 1
ATOM 843 C C . VAL A 1 117 ? 22.091 13.309 32.302 1.00 29.27 332 VAL A C 1
ATOM 844 O O . VAL A 1 117 ? 21.494 13.123 33.344 1.00 22.98 332 VAL A O 1
ATOM 848 N N . ASP A 1 118 ? 21.629 12.908 31.116 1.00 16.20 333 ASP A N 1
ATOM 849 C CA . ASP A 1 118 ? 20.352 12.187 31.011 1.00 16.54 333 ASP A CA 1
ATOM 850 C C . ASP A 1 118 ? 20.423 10.716 30.861 1.00 19.72 333 ASP A C 1
ATOM 851 O O . ASP A 1 118 ? 19.495 10.003 31.257 1.00 22.35 333 ASP A O 1
ATOM 856 N N . ALA A 1 119 ? 21.462 10.252 30.172 1.00 21.12 334 ALA A N 1
ATOM 857 C CA . ALA A 1 119 ? 21.611 8.820 29.925 1.00 17.91 334 ALA A CA 1
ATOM 858 C C . ALA A 1 119 ? 23.038 8.448 29.591 1.00 46.84 334 ALA A C 1
ATOM 859 O O . ALA A 1 119 ? 23.809 9.286 29.168 1.00 20.03 334 ALA A O 1
ATOM 861 N N . ALA A 1 120 ? 23.374 7.173 29.781 1.00 21.75 335 ALA A N 1
ATOM 862 C CA . ALA A 1 120 ? 24.689 6.680 29.472 1.00 19.55 335 ALA A CA 1
ATOM 863 C C . ALA A 1 120 ? 24.680 5.197 29.127 1.00 17.16 335 ALA A C 1
ATOM 864 O O . ALA A 1 120 ? 23.884 4.421 29.678 1.00 23.17 335 ALA A O 1
ATOM 866 N N . PHE A 1 121 ? 25.619 4.778 28.274 1.00 17.41 336 PHE A N 1
ATOM 867 C CA . PHE A 1 121 ? 25.768 3.363 28.007 1.00 13.80 336 PHE A CA 1
ATOM 868 C C . PHE A 1 121 ? 27.110 3.012 27.466 1.00 24.56 336 PHE A C 1
ATOM 869 O O . PHE A 1 121 ? 27.734 3.799 26.784 1.00 21.60 336 PHE A O 1
ATOM 877 N N . VAL A 1 122 ? 27.520 1.785 27.741 1.00 21.60 337 VAL A N 1
ATOM 878 C CA . VAL A 1 122 ? 28.735 1.216 27.189 1.00 15.72 337 VAL A CA 1
ATOM 879 C C . VAL A 1 122 ? 28.349 -0.170 26.665 1.00 13.65 337 VAL A C 1
ATOM 880 O O . VAL A 1 122 ? 27.853 -0.999 27.416 1.00 22.19 337 VAL A O 1
ATOM 884 N N . CYS A 1 123 ? 28.584 -0.423 25.389 1.00 18.47 338 CYS A N 1
ATOM 885 C CA . CYS A 1 123 ? 28.263 -1.720 24.835 1.00 20.42 338 CYS A CA 1
ATOM 886 C C . CYS A 1 123 ? 29.344 -2.718 25.149 1.00 43.69 338 CYS A C 1
ATOM 887 O O . CYS A 1 123 ? 30.513 -2.371 25.297 1.00 24.12 338 CYS A O 1
ATOM 890 N N . PRO A 1 124 ? 28.955 -3.971 25.219 1.00 35.95 339 PRO A N 1
ATOM 891 C CA . PRO A 1 124 ? 29.886 -5.022 25.542 1.00 48.81 339 PRO A CA 1
ATOM 892 C C . PRO A 1 124 ? 31.020 -5.041 24.554 1.00 29.71 339 PRO A C 1
ATOM 893 O O . PRO A 1 124 ? 30.821 -4.858 23.349 1.00 32.90 339 PRO A O 1
ATOM 897 N N . GLY A 1 125 ? 32.218 -5.226 25.087 1.00 40.52 340 GLY A N 1
ATOM 898 C CA . GLY A 1 125 ? 33.408 -5.297 24.279 1.00 64.53 340 GLY A CA 1
ATOM 899 C C . GLY A 1 125 ? 33.774 -3.959 23.717 1.00 62.69 340 GLY A C 1
ATOM 900 O O . GLY A 1 125 ? 34.267 -3.864 22.602 1.00 65.30 340 GLY A O 1
ATOM 901 N N . SER A 1 126 ? 33.523 -2.916 24.486 1.00 34.30 341 SER A N 1
ATOM 902 C CA . SER A 1 126 ? 33.863 -1.576 24.057 1.00 22.41 341 SER A CA 1
ATOM 903 C C . SER A 1 126 ? 34.311 -0.847 25.291 1.00 24.65 341 SER A C 1
ATOM 904 O O . SER A 1 126 ? 33.937 -1.242 26.399 1.00 32.82 341 SER A O 1
ATOM 907 N N . SER A 1 127 ? 35.120 0.203 25.116 1.00 26.63 342 SER A N 1
ATOM 908 C CA . SER A 1 127 ? 35.545 1.045 26.245 1.00 28.12 342 SER A CA 1
ATOM 909 C C . SER A 1 127 ? 35.063 2.435 25.906 1.00 25.85 342 SER A C 1
ATOM 910 O O . SER A 1 127 ? 35.449 3.411 26.535 1.00 27.73 342 SER A O 1
ATOM 913 N N . ARG A 1 128 ? 34.244 2.500 24.857 1.00 22.54 343 ARG A N 1
ATOM 914 C CA . ARG A 1 128 ? 33.656 3.749 24.399 1.00 21.49 343 ARG A CA 1
ATOM 915 C C . ARG A 1 128 ? 32.412 4.018 25.189 1.00 28.09 343 ARG A C 1
ATOM 916 O O . ARG A 1 128 ? 31.447 3.280 25.071 1.00 27.74 343 ARG A O 1
ATOM 924 N N . LEU A 1 129 ? 32.406 5.097 25.957 1.00 20.48 344 LEU A N 1
ATOM 925 C CA . LEU A 1 129 ? 31.211 5.472 26.733 1.00 26.93 344 LEU A CA 1
ATOM 926 C C . LEU A 1 129 ? 30.370 6.416 25.885 1.00 19.47 344 LEU A C 1
ATOM 927 O O . LEU A 1 129 ? 30.909 7.319 25.253 1.00 22.71 344 LEU A O 1
ATOM 932 N N . HIS A 1 130 ? 29.062 6.189 25.812 1.00 20.58 345 HIS A N 1
ATOM 933 C CA . HIS A 1 130 ? 28.196 7.125 25.077 1.00 15.69 345 HIS A CA 1
ATOM 934 C C . HIS A 1 130 ? 27.418 7.830 26.154 1.00 18.91 345 HIS A C 1
ATOM 935 O O . HIS A 1 130 ? 26.956 7.207 27.114 1.00 23.01 345 HIS A O 1
ATOM 942 N N . ILE A 1 131 ? 27.376 9.142 26.052 1.00 16.52 346 ILE A N 1
ATOM 943 C CA . ILE A 1 131 ? 26.752 9.968 27.062 1.00 13.26 346 ILE A CA 1
ATOM 944 C C . ILE A 1 131 ? 25.803 10.968 26.373 1.00 23.43 346 ILE A C 1
ATOM 945 O O . ILE A 1 131 ? 26.117 11.500 25.299 1.00 19.34 346 ILE A O 1
ATOM 950 N N . MET A 1 132 ? 24.615 11.164 26.966 1.00 23.31 347 MET A N 1
ATOM 951 C CA . MET A 1 132 ? 23.612 12.025 26.387 1.00 17.06 347 MET A CA 1
ATOM 952 C C . MET A 1 132 ? 23.094 13.054 27.375 1.00 12.89 347 MET A C 1
ATOM 953 O O . MET A 1 132 ? 22.874 12.750 28.549 1.00 16.34 347 MET A O 1
ATOM 958 N N . ALA A 1 133 ? 22.877 14.280 26.878 1.00 24.57 348 ALA A N 1
ATOM 959 C CA . ALA A 1 133 ? 22.323 15.384 27.670 1.00 19.57 348 ALA A CA 1
ATOM 960 C C . ALA A 1 133 ? 21.568 16.237 26.705 1.00 12.94 348 ALA A C 1
ATOM 961 O O . ALA A 1 133 ? 22.106 16.701 25.710 1.00 19.18 348 ALA A O 1
ATOM 963 N N . GLY A 1 134 ? 20.291 16.420 26.950 1.00 30.10 349 GLY A N 1
ATOM 964 C CA . GLY A 1 134 ? 19.522 17.239 26.038 1.00 15.13 349 GLY A CA 1
ATOM 965 C C . GLY A 1 134 ? 19.471 16.579 24.703 1.00 20.29 349 GLY A C 1
ATOM 966 O O . GLY A 1 134 ? 19.299 15.369 24.606 1.00 21.06 349 GLY A O 1
ATOM 967 N N . ARG A 1 135 ? 19.580 17.349 23.652 1.00 17.68 350 ARG A N 1
ATOM 968 C CA . ARG A 1 135 ? 19.502 16.724 22.358 1.00 20.75 350 ARG A CA 1
ATOM 969 C C . ARG A 1 135 ? 20.897 16.328 21.865 1.00 16.48 350 ARG A C 1
ATOM 970 O O . ARG A 1 135 ? 21.088 16.121 20.676 1.00 20.01 350 ARG A O 1
ATOM 978 N N . ARG A 1 136 ? 21.877 16.236 22.767 1.00 19.90 351 ARG A N 1
ATOM 979 C CA . ARG A 1 136 ? 23.252 15.901 22.339 1.00 23.17 351 ARG A CA 1
ATOM 980 C C . ARG A 1 136 ? 23.723 14.534 22.811 1.00 18.00 351 ARG A C 1
ATOM 981 O O . ARG A 1 136 ? 23.447 14.106 23.932 1.00 16.23 351 ARG A O 1
ATOM 989 N N . LEU A 1 137 ? 24.466 13.881 21.939 1.00 15.93 352 LEU A N 1
ATOM 990 C CA . LEU A 1 137 ? 25.003 12.558 22.211 1.00 17.53 352 LEU A CA 1
ATOM 991 C C . LEU A 1 137 ? 26.500 12.617 21.911 1.00 16.30 352 LEU A C 1
ATOM 992 O O . LEU A 1 137 ? 26.895 13.100 20.832 1.00 20.45 352 LEU A O 1
ATOM 997 N N . TRP A 1 138 ? 27.323 12.102 22.827 1.00 23.87 353 TRP A N 1
ATOM 998 C CA . TRP A 1 138 ? 28.786 12.083 22.630 1.00 21.48 353 TRP A CA 1
ATOM 999 C C . TRP A 1 138 ? 29.322 10.697 22.893 1.00 20.34 353 TRP A C 1
ATOM 1000 O O . TRP A 1 138 ? 28.708 9.907 23.595 1.00 22.98 353 TRP A O 1
ATOM 1011 N N . TRP A 1 139 ? 30.533 10.460 22.428 1.00 25.11 354 TRP A N 1
ATOM 1012 C CA . TRP A 1 139 ? 31.250 9.262 22.773 1.00 20.00 354 TRP A CA 1
ATOM 1013 C C . TRP A 1 139 ? 32.625 9.687 23.226 1.00 25.41 354 TRP A C 1
ATOM 1014 O O . TRP A 1 139 ? 33.125 10.717 22.790 1.00 22.65 354 TRP A O 1
ATOM 1025 N N . LEU A 1 140 ? 33.174 8.958 24.190 1.00 18.72 355 LEU A N 1
ATOM 1026 C CA . LEU A 1 140 ? 34.502 9.227 24.722 1.00 19.57 355 LEU A CA 1
ATOM 1027 C C . LEU A 1 140 ? 35.113 7.910 25.090 1.00 36.19 355 LEU A C 1
ATOM 1028 O O . LEU A 1 140 ? 34.419 6.911 25.261 1.00 24.22 355 LEU A O 1
ATOM 1033 N N . ASP A 1 1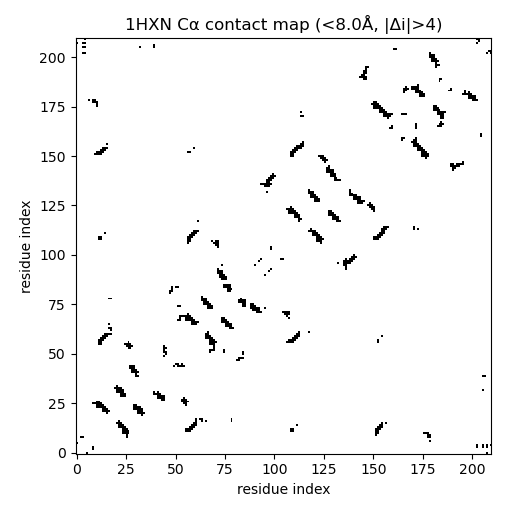41 ? 36.421 7.912 25.233 1.00 22.75 356 ASP A N 1
ATOM 1034 C CA . ASP A 1 141 ? 37.139 6.701 25.564 1.00 16.31 356 ASP A CA 1
ATOM 1035 C C . ASP A 1 141 ? 37.371 6.625 27.048 1.00 21.03 356 ASP A C 1
ATOM 1036 O O . ASP A 1 141 ? 38.047 7.487 27.638 1.00 28.04 356 ASP A O 1
ATOM 1041 N N . LEU A 1 142 ? 36.817 5.600 27.669 1.00 16.74 357 LEU A N 1
ATOM 1042 C CA . LEU A 1 142 ? 36.982 5.451 29.105 1.00 17.57 357 LEU A CA 1
ATOM 1043 C C . LEU A 1 142 ? 38.446 5.231 29.524 1.00 21.24 357 LEU A C 1
ATOM 1044 O O . LEU A 1 142 ? 38.786 5.409 30.679 1.00 26.65 357 LEU A O 1
ATOM 1049 N N . LYS A 1 143 ? 39.259 4.751 28.590 1.00 19.80 358 LYS A N 1
ATOM 1050 C CA . LYS A 1 143 ? 40.665 4.488 28.851 1.00 33.25 358 LYS A CA 1
ATOM 1051 C C . LYS A 1 143 ? 41.457 5.777 29.066 1.00 47.71 358 LYS A C 1
ATOM 1052 O O . LYS A 1 143 ? 42.561 5.730 29.583 1.00 33.86 358 LYS A O 1
ATOM 1058 N N . SER A 1 144 ? 40.892 6.925 28.673 1.00 38.85 359 SER A N 1
ATOM 1059 C CA . SER A 1 144 ? 41.603 8.204 28.787 1.00 22.48 359 SER A CA 1
ATOM 1060 C C . SER A 1 144 ? 41.245 9.089 29.978 1.00 32.30 359 SER A C 1
ATOM 1061 O O . SER A 1 144 ? 41.686 10.227 30.075 1.00 34.14 359 SER A O 1
ATOM 1064 N N . GLY A 1 145 ? 40.425 8.593 30.870 1.00 31.46 360 GLY A N 1
ATOM 1065 C CA . GLY A 1 145 ? 40.055 9.382 32.028 1.00 23.13 360 GLY A CA 1
ATOM 1066 C C . GLY A 1 145 ? 39.603 10.795 31.685 1.00 29.75 360 GLY A C 1
ATOM 1067 O O . GLY A 1 145 ? 38.947 11.022 30.672 1.00 28.11 360 GLY A O 1
ATOM 1068 N N . ALA A 1 146 ? 39.975 11.737 32.541 1.00 27.71 361 ALA A N 1
ATOM 1069 C CA . ALA A 1 146 ? 39.589 13.123 32.375 1.00 26.37 361 ALA A CA 1
ATOM 1070 C C . ALA A 1 146 ? 40.183 13.732 31.165 1.00 38.00 361 ALA A C 1
ATOM 1071 O O . ALA A 1 146 ? 39.747 14.786 30.708 1.00 39.22 361 ALA A O 1
ATOM 1073 N N . GLN A 1 147 ? 41.174 13.069 30.610 1.00 25.94 362 GLN A N 1
ATOM 1074 C CA . GLN A 1 147 ? 41.791 13.598 29.417 1.00 26.46 362 GLN A CA 1
ATOM 1075 C C . GLN A 1 147 ? 40.975 13.217 28.189 1.00 33.91 362 GLN A C 1
ATOM 1076 O O . GLN A 1 147 ? 41.308 13.608 27.093 1.00 36.93 362 GLN A O 1
ATOM 1082 N N . ALA A 1 148 ? 39.885 12.477 28.371 1.00 34.44 363 ALA A N 1
ATOM 1083 C CA . ALA A 1 148 ? 39.055 12.079 27.220 1.00 27.84 363 ALA A CA 1
ATOM 1084 C C . ALA A 1 148 ? 38.482 13.233 26.377 1.00 35.46 363 ALA A C 1
ATOM 1085 O O . ALA A 1 148 ? 38.055 14.262 26.898 1.00 31.02 363 ALA A O 1
ATOM 1087 N N . THR A 1 149 ? 38.451 13.017 25.069 1.00 30.90 364 THR A N 1
ATOM 1088 C CA . THR A 1 149 ? 37.887 13.957 24.105 1.00 39.91 364 THR A CA 1
ATOM 1089 C C . THR A 1 149 ? 36.460 13.480 23.796 1.00 29.64 364 THR A C 1
ATOM 1090 O O . THR A 1 149 ? 36.259 12.321 23.459 1.00 32.10 364 THR A O 1
ATOM 1094 N N . TRP A 1 150 ? 35.476 14.362 23.922 1.00 32.19 365 TRP A N 1
ATOM 1095 C CA . TRP A 1 150 ? 34.091 13.994 23.654 1.00 22.07 365 TRP A CA 1
ATOM 1096 C C . TRP A 1 150 ? 33.788 14.344 22.240 1.00 32.12 365 TRP A C 1
ATOM 1097 O O . TRP A 1 150 ? 33.958 15.487 21.852 1.00 27.72 365 TRP A O 1
ATOM 1108 N N . THR A 1 151 ? 33.312 13.374 21.470 1.00 18.43 366 THR A N 1
ATOM 1109 C CA . THR A 1 151 ? 32.979 13.590 20.064 1.00 13.86 366 THR A CA 1
ATOM 1110 C C . THR A 1 151 ? 31.480 13.573 19.948 1.00 20.19 366 THR A C 1
ATOM 1111 O O . THR A 1 151 ? 30.839 12.612 20.347 1.00 21.49 366 THR A O 1
ATOM 1115 N N . GLU A 1 152 ? 30.929 14.625 19.374 1.00 24.32 367 GLU A N 1
ATOM 1116 C CA . GLU A 1 152 ? 29.490 14.762 19.198 1.00 17.68 367 GLU A CA 1
ATOM 1117 C C . GLU A 1 152 ? 29.014 13.947 18.002 1.00 20.38 367 GLU A C 1
ATOM 1118 O O . GLU A 1 152 ? 29.573 14.050 16.916 1.00 33.45 367 GLU A O 1
ATOM 1124 N N . LEU A 1 153 ? 27.997 13.117 18.217 1.00 18.25 368 LEU A N 1
ATOM 1125 C CA . LEU A 1 153 ? 27.435 12.261 17.164 1.00 16.07 368 LEU A CA 1
ATOM 1126 C C . LEU A 1 153 ? 26.022 12.688 16.809 1.00 17.62 368 LEU A C 1
ATOM 1127 O O . LEU A 1 153 ? 25.269 13.135 17.647 1.00 27.55 368 LEU A O 1
ATOM 1132 N N . PRO A 1 154 ? 25.610 12.409 15.601 1.00 26.24 369 PRO A N 1
ATOM 1133 C CA . PRO A 1 154 ? 24.249 12.688 15.225 1.00 23.33 369 PRO A CA 1
ATOM 1134 C C . PRO A 1 154 ? 23.329 11.549 15.734 1.00 33.82 369 PRO A C 1
ATOM 1135 O O . PRO A 1 154 ? 23.775 10.427 15.987 1.00 28.97 369 PRO A O 1
ATOM 1139 N N . TRP A 1 155 ? 22.053 11.871 15.881 1.00 26.00 370 TRP A N 1
ATOM 1140 C CA . TRP A 1 155 ? 21.006 10.931 16.273 1.00 33.91 370 TRP A CA 1
ATOM 1141 C C . TRP A 1 155 ? 19.708 11.632 16.048 1.00 24.25 370 TRP A C 1
ATOM 1142 O O . TRP A 1 155 ? 19.683 12.829 15.790 1.00 25.85 370 TRP A O 1
ATOM 1153 N N . PRO A 1 156 ? 18.629 10.883 16.128 1.00 34.48 371 PRO A N 1
ATOM 1154 C CA . PRO A 1 156 ? 17.306 11.420 15.883 1.00 23.82 371 PRO A CA 1
ATOM 1155 C C . PRO A 1 156 ? 16.538 11.865 17.132 1.00 37.16 371 PRO A C 1
ATOM 1156 O O . PRO A 1 156 ? 15.419 12.351 17.023 1.00 40.46 371 PRO A O 1
ATOM 1158 N N . HIS A 1 157 ? 17.112 11.677 18.314 1.00 34.06 372 HIS A N 1
ATOM 1159 C CA . HIS A 1 157 ? 16.401 12.010 19.544 1.00 18.76 372 HIS A CA 1
ATOM 1160 C C . HIS A 1 157 ? 16.646 13.439 20.045 1.00 23.90 372 HIS A C 1
ATOM 1161 O O . HIS A 1 157 ? 17.740 13.973 19.900 1.00 29.92 372 HIS A O 1
ATOM 1168 N N . GLU A 1 158 ? 15.633 14.029 20.676 1.00 20.64 373 GLU A N 1
ATOM 1169 C CA . GLU A 1 158 ? 15.774 15.363 21.202 1.00 25.78 373 GLU A CA 1
ATOM 1170 C C . GLU A 1 158 ? 15.983 15.238 22.657 1.00 26.18 373 GLU A C 1
ATOM 1171 O O . GLU A 1 158 ? 16.546 16.129 23.287 1.00 24.57 373 GLU A O 1
ATOM 1177 N N . LYS A 1 159 ? 15.535 14.117 23.210 1.00 20.49 374 LYS A N 1
ATOM 1178 C CA . LYS A 1 159 ? 15.657 13.906 24.643 1.00 17.73 374 LYS A CA 1
ATOM 1179 C C . LYS A 1 159 ? 15.467 12.465 25.005 1.00 23.34 374 LYS A C 1
ATOM 1180 O O . LYS A 1 159 ? 14.596 11.807 24.440 1.00 27.94 374 LYS A O 1
ATOM 1186 N N . VAL A 1 160 ? 16.246 11.979 25.986 1.00 20.30 375 VAL A N 1
ATOM 1187 C CA . VAL A 1 160 ? 16.069 10.618 26.489 1.00 14.32 375 VAL A CA 1
ATOM 1188 C C . VAL A 1 160 ? 16.144 10.559 27.983 1.00 15.98 375 VAL A C 1
ATOM 1189 O O . VAL A 1 160 ? 16.697 11.455 28.605 1.00 18.34 375 VAL A O 1
ATOM 1193 N N . ASP A 1 161 ? 15.603 9.476 28.564 1.00 13.42 376 ASP A N 1
ATOM 1194 C CA . ASP A 1 161 ? 15.609 9.298 29.996 1.00 14.22 376 ASP A CA 1
ATOM 1195 C C . ASP A 1 161 ? 16.631 8.268 30.528 1.00 18.65 376 ASP A C 1
ATOM 1196 O O . ASP A 1 161 ? 16.974 8.272 31.712 1.00 18.33 376 ASP A O 1
ATOM 1201 N N . GLY A 1 162 ? 17.063 7.364 29.670 1.00 15.20 377 GLY A N 1
ATOM 1202 C CA . GLY A 1 162 ? 18.010 6.337 30.096 1.00 19.25 377 GLY A CA 1
ATOM 1203 C C . GLY A 1 162 ? 18.439 5.510 28.896 1.00 20.70 377 GLY A C 1
ATOM 1204 O O . GLY A 1 162 ? 17.839 5.589 27.837 1.00 24.83 377 GLY A O 1
ATOM 1205 N N . ALA A 1 163 ? 19.472 4.699 29.056 1.00 18.40 378 ALA A N 1
ATOM 1206 C CA . ALA A 1 163 ? 19.964 3.945 27.926 1.00 14.37 378 ALA A CA 1
ATOM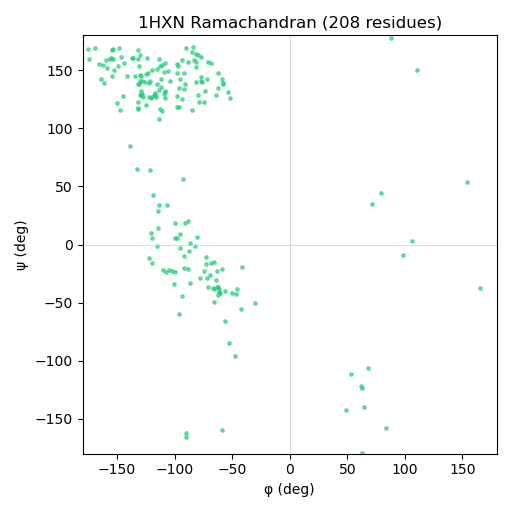 1207 C C . ALA A 1 163 ? 20.620 2.706 28.432 1.00 17.13 378 ALA A C 1
ATOM 1208 O O . ALA A 1 163 ? 21.040 2.637 29.584 1.00 19.87 378 ALA A O 1
ATOM 1210 N N . LEU A 1 164 ? 20.741 1.729 27.566 1.00 14.48 379 LEU A N 1
ATOM 1211 C CA . LEU A 1 164 ? 21.318 0.489 27.992 1.00 18.16 379 LEU A CA 1
ATOM 1212 C C . LEU A 1 164 ? 21.788 -0.321 26.776 1.00 22.25 379 LEU A C 1
ATOM 1213 O O . LEU A 1 164 ? 21.102 -0.368 25.741 1.00 21.50 379 LEU A O 1
ATOM 1218 N N . CYS A 1 165 ? 22.958 -0.950 26.869 1.00 13.99 380 CYS A N 1
ATOM 1219 C CA . CYS A 1 165 ? 23.440 -1.753 25.723 1.00 15.28 380 CYS A CA 1
ATOM 1220 C C . CYS A 1 165 ? 23.898 -3.094 26.228 1.00 24.01 380 CYS A C 1
ATOM 1221 O O . CYS A 1 165 ? 24.790 -3.161 27.023 1.00 25.03 380 CYS A O 1
ATOM 1224 N N . MET A 1 166 ? 23.253 -4.160 25.800 1.00 21.20 381 MET A N 1
ATOM 1225 C CA . MET A 1 166 ? 23.602 -5.479 26.306 1.00 23.87 381 MET A CA 1
ATOM 1226 C C . MET A 1 166 ? 23.221 -6.579 25.345 1.00 25.40 381 MET A C 1
ATOM 1227 O O . MET A 1 166 ? 22.432 -6.358 24.411 1.00 23.65 381 MET A O 1
ATOM 1232 N N . GLU A 1 167 ? 23.858 -7.741 25.498 1.00 19.74 382 GLU A N 1
ATOM 1233 C CA . GLU A 1 167 ? 23.629 -8.851 24.567 1.00 26.67 382 GLU A CA 1
ATOM 1234 C C . GLU A 1 167 ? 22.199 -9.438 24.620 1.00 15.98 382 GLU A C 1
ATOM 1235 O O . GLU A 1 167 ? 21.557 -9.592 23.592 1.00 29.54 382 GLU A O 1
ATOM 1241 N N . LYS A 1 168 ? 21.715 -9.743 25.828 1.00 19.47 383 LYS A N 1
ATOM 1242 C CA . LYS A 1 168 ? 20.373 -10.300 26.030 1.00 25.40 383 LYS A CA 1
ATOM 1243 C C . LYS A 1 168 ? 19.339 -9.245 25.697 1.00 28.24 383 LYS A C 1
ATOM 1244 O O . LYS A 1 168 ? 19.605 -8.066 25.829 1.00 21.91 383 LYS A O 1
ATOM 1250 N N . PRO A 1 169 ? 18.131 -9.651 25.351 1.00 22.63 384 PRO A N 1
ATOM 1251 C CA . PRO A 1 169 ? 17.100 -8.657 25.082 1.00 21.40 384 PRO A CA 1
ATOM 1252 C C . PRO A 1 169 ? 16.464 -8.210 26.400 1.00 26.12 384 PRO A C 1
ATOM 1253 O O . PRO A 1 169 ? 16.532 -8.914 27.416 1.00 26.17 384 PRO A O 1
ATOM 1257 N N . LEU A 1 170 ? 15.845 -7.040 26.368 1.00 27.62 385 LEU A N 1
ATOM 1258 C CA . LEU A 1 170 ? 15.073 -6.506 27.499 1.00 21.42 385 LEU A CA 1
ATOM 1259 C C . LEU A 1 170 ? 13.712 -6.952 26.990 1.00 21.93 385 LEU A C 1
ATOM 1260 O O . LEU A 1 170 ? 13.335 -6.594 25.879 1.00 42.65 385 LEU A O 1
ATOM 1265 N N . GLY A 1 171 ? 13.011 -7.799 27.715 1.00 28.62 386 GLY A N 1
ATOM 1266 C CA . GLY A 1 171 ? 11.756 -8.300 27.142 1.00 36.47 386 GLY A CA 1
ATOM 1267 C C . GLY A 1 171 ? 12.100 -9.561 26.306 1.00 34.22 386 GLY A C 1
ATOM 1268 O O . GLY A 1 171 ? 13.262 -9.940 26.173 1.00 38.53 386 GLY A O 1
ATOM 1269 N N . PRO A 1 172 ? 11.097 -10.191 25.740 1.00 41.68 387 PRO A N 1
ATOM 1270 C CA . PRO A 1 172 ? 11.309 -11.439 25.040 1.00 44.37 387 PRO A CA 1
ATOM 1271 C C . PRO A 1 172 ? 12.011 -11.479 23.680 1.00 27.65 387 PRO A C 1
ATOM 1272 O O . PRO A 1 172 ? 12.440 -12.546 23.241 1.00 28.23 387 PRO A O 1
ATOM 1276 N N . ASN A 1 173 ? 12.121 -10.345 23.011 1.00 27.19 388 ASN A N 1
ATOM 1277 C CA . ASN A 1 173 ? 12.711 -10.337 21.670 1.00 25.92 388 ASN A CA 1
ATOM 1278 C C . ASN A 1 173 ? 13.768 -9.280 21.445 1.00 30.52 388 ASN A C 1
ATOM 1279 O O . ASN A 1 173 ? 13.606 -8.148 21.860 1.00 27.70 388 ASN A O 1
ATOM 1284 N N . SER A 1 174 ? 14.850 -9.668 20.767 1.00 30.04 389 SER A N 1
ATOM 1285 C CA . SER A 1 174 ? 15.979 -8.767 20.440 1.00 20.12 389 SER A CA 1
ATOM 1286 C C . SER A 1 174 ? 15.685 -7.987 19.159 1.00 25.92 389 SER A C 1
ATOM 1287 O O . SER A 1 174 ? 14.830 -8.379 18.374 1.00 25.26 389 SER A O 1
ATOM 1290 N N . CYS A 1 175 ? 16.456 -6.931 18.896 1.00 20.92 390 CYS A N 1
ATOM 1291 C CA . CYS A 1 175 ? 16.314 -6.199 17.625 1.00 20.99 390 CYS A CA 1
ATOM 1292 C C . CYS A 1 175 ? 17.646 -6.271 16.879 1.00 19.20 390 CYS A C 1
ATOM 1293 O O . CYS A 1 175 ? 17.838 -5.690 15.818 1.00 26.41 390 CYS A O 1
ATOM 1296 N N . SER A 1 176 ? 18.559 -7.032 17.430 1.00 25.33 391 SER A N 1
ATOM 1297 C CA . SER A 1 176 ? 19.840 -7.148 16.807 1.00 24.27 391 SER A CA 1
ATOM 1298 C C . SER A 1 176 ? 20.245 -8.610 16.640 1.00 27.30 391 SER A C 1
ATOM 1299 O O . SER A 1 176 ? 20.235 -9.367 17.587 1.00 33.35 391 SER A O 1
ATOM 1302 N N . THR A 1 177 ? 20.630 -9.011 15.447 1.00 21.50 392 THR A N 1
ATOM 1303 C CA . THR A 1 177 ? 21.028 -10.410 15.264 1.00 30.53 392 THR A CA 1
ATOM 1304 C C . THR A 1 177 ? 22.515 -10.633 15.583 1.00 18.76 392 THR A C 1
ATOM 1305 O O . THR A 1 177 ? 22.921 -11.705 16.053 1.00 52.52 392 THR A O 1
ATOM 1309 N N . SER A 1 178 ? 23.322 -9.622 15.300 1.00 25.90 393 SER A N 1
ATOM 1310 C CA . SER A 1 178 ? 24.751 -9.709 15.526 1.00 37.22 393 SER A CA 1
ATOM 1311 C C . SER A 1 178 ? 25.291 -9.134 16.844 1.00 36.93 393 SER A C 1
ATOM 1312 O O . SER A 1 178 ? 25.935 -9.841 17.632 1.00 70.00 393 SER A O 1
ATOM 1315 N N . GLY A 1 179 ? 25.077 -7.853 17.064 1.00 43.24 394 GLY A N 1
ATOM 1316 C CA . GLY A 1 179 ? 25.622 -7.204 18.245 1.00 34.46 394 GLY A CA 1
ATOM 1317 C C . GLY A 1 179 ? 24.671 -7.274 19.371 1.00 34.64 394 GLY A C 1
ATOM 1318 O O . GLY A 1 179 ? 23.713 -8.034 19.334 1.00 36.04 394 GLY A O 1
ATOM 1319 N N . PRO A 1 180 ? 24.928 -6.477 20.390 1.00 31.44 395 PRO A N 1
ATOM 1320 C CA . PRO A 1 180 ? 24.056 -6.419 21.538 1.00 30.70 395 PRO A CA 1
ATOM 1321 C C . PRO A 1 180 ? 22.910 -5.495 21.160 1.00 27.11 395 PRO A C 1
ATOM 1322 O O . PRO A 1 180 ? 22.992 -4.752 20.185 1.00 23.77 395 PRO A O 1
ATOM 1326 N N . ASN A 1 181 ? 21.837 -5.551 21.927 1.00 19.93 396 ASN A N 1
ATOM 1327 C CA . ASN A 1 181 ? 20.679 -4.682 21.686 1.00 17.49 396 ASN A CA 1
ATOM 1328 C C . ASN A 1 181 ? 20.993 -3.321 22.304 1.00 22.08 396 ASN A C 1
ATOM 1329 O O . ASN A 1 181 ? 21.535 -3.245 23.427 1.00 24.26 396 ASN A O 1
ATOM 1334 N N . LEU A 1 182 ? 20.618 -2.249 21.613 1.00 18.73 397 LEU A N 1
ATOM 1335 C CA . LEU A 1 182 ? 20.843 -0.878 22.152 1.00 18.97 397 LEU A CA 1
ATOM 1336 C C . LEU A 1 182 ? 19.495 -0.272 22.460 1.00 22.64 397 LEU A C 1
ATOM 1337 O O . LEU A 1 182 ? 18.689 -0.079 21.556 1.00 20.86 397 LEU A O 1
ATOM 1342 N N . TYR A 1 183 ? 19.251 0.007 23.728 1.00 18.36 398 TYR A N 1
ATOM 1343 C CA . TYR A 1 183 ? 17.963 0.546 24.166 1.00 20.41 398 TYR A CA 1
ATOM 1344 C C . TYR A 1 183 ? 18.017 1.958 24.643 1.00 32.12 398 TYR A C 1
ATOM 1345 O O . TYR A 1 183 ? 18.858 2.305 25.472 1.00 21.50 398 TYR A O 1
ATOM 1354 N N . LEU A 1 184 ? 17.042 2.747 24.198 1.00 20.72 399 LEU A N 1
ATOM 1355 C CA . LEU A 1 184 ? 16.884 4.150 24.654 1.00 22.76 399 LEU A CA 1
ATOM 1356 C C . LEU A 1 184 ? 15.461 4.263 25.161 1.00 36.40 399 LEU A C 1
ATOM 1357 O O . LEU A 1 184 ? 14.547 3.669 24.589 1.00 19.65 399 LEU A O 1
ATOM 1362 N N . ILE A 1 185 ? 15.280 4.978 26.263 1.00 22.16 400 ILE A N 1
ATOM 1363 C CA . ILE A 1 185 ? 13.961 5.142 26.838 1.00 29.47 400 ILE A CA 1
ATOM 1364 C C . ILE A 1 185 ? 13.593 6.573 26.940 1.00 32.15 400 ILE A C 1
ATOM 1365 O O . ILE A 1 185 ? 14.412 7.418 27.340 1.00 26.93 400 ILE A O 1
ATOM 1370 N N . HIS A 1 186 ? 12.350 6.859 26.627 1.00 18.21 401 HIS A N 1
ATOM 1371 C CA . HIS A 1 186 ? 11.866 8.187 26.797 1.00 15.16 401 HIS A CA 1
ATOM 1372 C C . HIS A 1 186 ? 10.398 8.165 27.156 1.00 21.53 401 HIS A C 1
ATOM 1373 O O . HIS A 1 186 ? 9.575 7.735 26.367 1.00 20.37 401 HIS A O 1
ATOM 1380 N N . GLY A 1 187 ? 10.076 8.630 28.351 1.00 24.52 402 GLY A N 1
ATOM 1381 C CA . GLY A 1 187 ? 8.704 8.645 28.809 1.00 21.85 402 GLY A CA 1
ATOM 1382 C C . GLY A 1 187 ? 8.231 7.194 28.878 1.00 27.01 402 GLY A C 1
ATOM 1383 O O . GLY A 1 187 ? 8.863 6.354 29.549 1.00 26.71 402 GLY A O 1
ATOM 1384 N N . PRO A 1 188 ? 7.143 6.893 28.163 1.00 25.15 403 PRO A N 1
ATOM 1385 C CA . PRO A 1 188 ? 6.577 5.534 28.150 1.00 34.41 403 PRO A CA 1
ATOM 1386 C C . PRO A 1 188 ? 7.196 4.621 27.085 1.00 22.48 403 PRO A C 1
ATOM 1387 O O . PRO A 1 188 ? 6.846 3.448 26.985 1.00 27.35 403 PRO A O 1
ATOM 1391 N N . ASN A 1 189 ? 8.064 5.171 26.252 1.00 19.44 404 ASN A N 1
ATOM 1392 C CA . ASN A 1 189 ? 8.625 4.398 25.181 1.00 22.02 404 ASN A CA 1
ATOM 1393 C C . ASN A 1 189 ? 9.989 3.798 25.399 1.00 22.76 404 ASN A C 1
ATOM 1394 O O . ASN A 1 189 ? 10.858 4.399 26.036 1.00 28.53 404 ASN A O 1
ATOM 1399 N N . LEU A 1 190 ? 10.176 2.634 24.792 1.00 26.60 405 LEU A N 1
ATOM 1400 C CA . LEU A 1 190 ? 11.440 1.919 24.801 1.00 35.97 405 LEU A CA 1
ATOM 1401 C C . LEU A 1 190 ? 11.786 1.698 23.345 1.00 28.44 405 LEU A C 1
ATOM 1402 O O . LEU A 1 190 ? 10.995 1.122 22.599 1.00 22.70 405 LEU A O 1
ATOM 1407 N N . TYR A 1 191 ? 12.931 2.225 22.911 1.00 17.38 406 TYR A N 1
ATOM 1408 C CA . TYR A 1 191 ? 13.355 2.068 21.515 1.00 17.44 406 TYR A CA 1
ATOM 1409 C C . TYR A 1 191 ? 14.516 1.142 21.514 1.00 26.44 406 TYR A C 1
ATOM 1410 O O . TYR A 1 191 ? 15.297 1.149 22.467 1.00 18.86 406 TYR A O 1
ATOM 1419 N N . CYS A 1 192 ? 14.652 0.365 20.441 1.00 17.78 407 CYS A N 1
ATOM 1420 C CA . CYS A 1 192 ? 15.745 -0.601 20.304 1.00 16.43 407 CYS A CA 1
ATOM 1421 C C . CYS A 1 192 ? 16.412 -0.414 18.976 1.00 23.55 407 CYS A C 1
ATOM 1422 O O . CYS A 1 192 ? 15.741 -0.396 17.968 1.00 26.93 407 CYS A O 1
ATOM 1425 N N . TYR A 1 193 ? 17.740 -0.284 18.976 1.00 20.25 408 TYR A N 1
ATOM 1426 C CA . TYR A 1 193 ? 18.528 -0.146 17.733 1.00 18.34 408 TYR A CA 1
ATOM 1427 C C . TYR A 1 193 ? 19.449 -1.367 17.565 1.00 22.46 408 TYR A C 1
ATOM 1428 O O . TYR A 1 193 ? 19.897 -1.960 18.552 1.00 21.77 408 TYR A O 1
ATOM 1437 N N . ARG A 1 194 ? 19.763 -1.731 16.340 1.00 15.83 409 ARG A N 1
ATOM 1438 C CA . ARG A 1 194 ? 20.598 -2.893 16.156 1.00 24.14 409 ARG A CA 1
ATOM 1439 C C . ARG A 1 194 ? 22.070 -2.619 16.410 1.00 38.96 409 ARG A C 1
ATOM 1440 O O . ARG A 1 194 ? 22.796 -3.500 16.819 1.00 32.42 409 ARG A O 1
ATOM 1443 N N . HIS A 1 195 ? 22.511 -1.393 16.181 1.00 30.75 410 HIS A N 1
ATOM 1444 C CA . HIS A 1 195 ? 23.916 -1.045 16.402 1.00 33.09 410 HIS A CA 1
ATOM 1445 C C . HIS A 1 195 ? 24.010 0.448 16.674 1.00 36.32 410 HIS A C 1
ATOM 1446 O O . HIS A 1 195 ? 23.045 1.182 16.432 1.00 30.55 410 HIS A O 1
ATOM 1449 N N . VAL A 1 196 ? 25.154 0.920 17.152 1.00 32.75 411 VAL A N 1
ATOM 1450 C CA . VAL A 1 196 ? 25.301 2.361 17.377 1.00 30.26 411 VAL A CA 1
ATOM 1451 C C . VAL A 1 196 ? 25.185 3.119 16.032 1.00 28.82 411 VAL A C 1
ATOM 1452 O O . VAL A 1 196 ? 24.601 4.203 15.945 1.00 29.05 411 VAL A O 1
ATOM 1456 N N . ASP A 1 197 ? 25.704 2.520 14.971 1.00 23.18 412 ASP A N 1
ATOM 1457 C CA . ASP A 1 197 ? 25.617 3.148 13.657 1.00 34.95 412 ASP A CA 1
ATOM 1458 C C . ASP A 1 197 ? 24.164 3.356 13.220 1.00 32.03 412 ASP A C 1
ATOM 1459 O O . ASP A 1 197 ? 23.816 4.401 12.683 1.00 40.05 412 ASP A O 1
ATOM 1464 N N . LYS A 1 198 ? 23.309 2.373 13.470 1.00 28.76 413 LYS A N 1
ATOM 1465 C CA . LYS A 1 198 ? 21.918 2.534 13.123 1.00 23.47 413 LYS A CA 1
ATOM 1466 C C . LYS A 1 198 ? 21.374 3.713 13.920 1.00 22.26 413 LYS A C 1
ATOM 1467 O O . LYS A 1 198 ? 20.582 4.507 13.425 1.00 28.30 413 LYS A O 1
ATOM 1473 N N . LEU A 1 199 ? 21.813 3.840 15.158 1.00 21.54 414 LEU A N 1
ATOM 1474 C CA . LEU A 1 199 ? 21.369 4.952 15.959 1.00 17.73 414 LEU A CA 1
ATOM 1475 C C . LEU A 1 199 ? 21.818 6.277 15.315 1.00 27.67 414 LEU A C 1
ATOM 1476 O O . LEU A 1 199 ? 21.060 7.262 15.247 1.00 25.97 414 LEU A O 1
ATOM 1481 N N . ASN A 1 200 ? 23.052 6.325 14.846 1.00 19.94 415 ASN A N 1
ATOM 1482 C CA . ASN A 1 200 ? 23.525 7.583 14.271 1.00 26.85 415 ASN A CA 1
ATOM 1483 C C . ASN A 1 200 ? 22.906 7.897 12.947 1.00 26.11 415 ASN A C 1
ATOM 1484 O O . ASN A 1 200 ? 22.778 9.062 12.577 1.00 29.52 415 ASN A O 1
ATOM 1489 N N . ALA A 1 201 ? 22.535 6.868 12.208 1.00 28.93 416 ALA A N 1
ATOM 1490 C CA . ALA A 1 201 ? 22.000 7.093 10.868 1.00 25.41 416 ALA A CA 1
ATOM 1491 C C . ALA A 1 201 ? 20.514 7.320 10.772 1.00 25.07 416 ALA A C 1
ATOM 1492 O O . ALA A 1 201 ? 20.038 7.851 9.780 1.00 38.19 416 ALA A O 1
ATOM 1494 N N . ALA A 1 202 ? 19.776 6.884 11.782 1.00 34.12 417 ALA A N 1
ATOM 1495 C CA . ALA A 1 202 ? 18.330 6.990 11.775 1.00 30.40 417 ALA A CA 1
ATOM 1496 C C . ALA A 1 202 ? 17.803 8.416 11.629 1.00 34.64 417 ALA A C 1
ATOM 1497 O O . ALA A 1 202 ? 18.338 9.353 12.213 1.00 44.30 417 ALA A O 1
ATOM 1499 N N . LYS A 1 203 ? 16.748 8.566 10.833 1.00 46.42 418 LYS A N 1
ATOM 1500 C CA . LYS A 1 203 ? 16.117 9.871 10.608 1.00 46.09 418 LYS A CA 1
ATOM 1501 C C . LYS A 1 203 ? 14.774 9.932 11.325 1.00 36.55 418 LYS A C 1
ATOM 1502 O O . LYS A 1 203 ? 14.284 11.013 11.661 1.00 66.61 418 LYS A O 1
ATOM 1508 N N . ASN A 1 204 ? 14.194 8.756 11.574 1.00 37.07 419 ASN A N 1
ATOM 1509 C CA . ASN A 1 204 ? 12.944 8.669 12.294 1.00 51.58 419 ASN A CA 1
ATOM 1510 C C . ASN A 1 204 ? 13.232 7.770 13.429 1.00 29.57 419 ASN A C 1
ATOM 1511 O O . ASN A 1 204 ? 14.138 6.963 13.350 1.00 50.31 419 ASN A O 1
ATOM 1516 N N . LEU A 1 205 ? 12.398 7.839 14.452 1.00 32.89 420 LEU A N 1
ATOM 1517 C CA . LEU A 1 205 ? 12.518 6.948 15.585 1.00 35.47 420 LEU A CA 1
ATOM 1518 C C . LEU A 1 205 ? 11.882 5.613 15.189 1.00 38.54 420 LEU A C 1
ATOM 1519 O O . LEU A 1 205 ? 11.153 5.530 14.203 1.00 50.48 420 LEU A O 1
ATOM 1524 N N . PRO A 1 206 ? 12.178 4.568 15.939 1.00 55.24 421 PRO A N 1
ATOM 1525 C CA . PRO A 1 206 ? 11.629 3.262 15.647 1.00 39.35 421 PRO A CA 1
ATOM 1526 C C . PRO A 1 206 ? 10.378 3.030 16.436 1.00 27.26 421 PRO A C 1
ATOM 1527 O O . PRO A 1 206 ? 10.153 3.656 17.466 1.00 41.61 421 PRO A O 1
ATOM 1531 N N . GLN A 1 207 ? 9.554 2.112 15.971 1.00 34.81 422 GLN A N 1
ATOM 1532 C CA . GLN A 1 207 ? 8.341 1.834 16.700 1.00 34.74 422 GLN A CA 1
ATOM 1533 C C . GLN A 1 207 ? 8.791 1.541 18.082 1.00 23.76 422 GLN A C 1
ATOM 1534 O O . GLN A 1 207 ? 9.673 0.748 18.265 1.00 31.04 422 GLN A O 1
ATOM 1536 N N . PRO A 1 208 ? 8.177 2.147 19.070 1.00 32.99 423 PRO A N 1
ATOM 1537 C CA . PRO A 1 208 ? 8.603 1.852 20.413 1.00 31.05 423 PRO A CA 1
ATOM 1538 C C . PRO A 1 208 ? 7.819 0.680 20.967 1.00 30.22 423 PRO A C 1
ATOM 1539 O O . PRO A 1 208 ? 6.845 0.221 20.378 1.00 40.09 423 PRO A O 1
ATOM 1543 N N . GLN A 1 209 ? 8.291 0.188 22.093 1.00 26.78 424 GLN A N 1
ATOM 1544 C CA . GLN A 1 209 ? 7.615 -0.808 22.861 1.00 26.49 424 GLN A CA 1
ATOM 1545 C C . GLN A 1 209 ? 7.271 -0.026 24.128 1.00 40.48 424 GLN A C 1
ATOM 1546 O O . GLN A 1 209 ? 7.859 1.013 24.389 1.00 29.76 424 GLN A O 1
ATOM 1552 N N . ARG A 1 210 ? 6.308 -0.489 24.898 1.00 26.74 425 ARG A N 1
ATOM 1553 C CA . ARG A 1 210 ? 5.956 0.226 26.088 1.00 16.75 425 ARG A CA 1
ATOM 1554 C C . ARG A 1 210 ? 6.746 -0.260 27.261 1.00 21.10 425 ARG A C 1
ATOM 1555 O O . ARG A 1 210 ? 6.883 -1.474 27.490 1.00 31.57 425 ARG A O 1
ATOM 1563 N N . VAL A 1 211 ? 7.190 0.683 28.069 1.00 22.45 426 VAL A N 1
ATOM 1564 C CA . VAL A 1 211 ? 7.925 0.361 29.281 1.00 21.08 426 VAL A CA 1
ATOM 1565 C C . VAL A 1 211 ? 7.041 -0.354 30.305 1.00 31.24 426 VAL A C 1
ATOM 1566 O O . VAL A 1 211 ? 7.492 -1.247 31.041 1.00 34.15 426 VAL A O 1
ATOM 1570 N N . SER A 1 212 ? 5.785 0.061 30.383 1.00 34.65 427 SER A N 1
ATOM 1571 C CA . SER A 1 212 ? 4.871 -0.556 31.340 1.00 42.98 427 SER A CA 1
ATOM 1572 C C . SER A 1 212 ? 4.789 -2.089 31.130 1.00 23.78 427 SER A C 1
ATOM 1573 O O . SER A 1 212 ? 4.748 -2.844 32.090 1.00 27.47 427 SER A O 1
ATOM 1576 N N . ARG A 1 213 ? 4.773 -2.528 29.867 1.00 19.89 428 ARG A N 1
ATOM 1577 C CA . ARG A 1 213 ? 4.656 -3.946 29.559 1.00 32.49 428 ARG A CA 1
ATOM 1578 C C . ARG A 1 213 ? 5.891 -4.664 30.044 1.00 53.99 428 ARG A C 1
ATOM 1579 O O . ARG A 1 213 ? 5.828 -5.783 30.570 1.00 39.64 428 ARG A O 1
ATOM 1587 N N . LEU A 1 214 ? 7.015 -3.990 29.872 1.00 51.90 429 LEU A N 1
ATOM 1588 C CA . LEU A 1 214 ? 8.299 -4.485 30.296 1.00 27.92 429 LEU A CA 1
ATOM 1589 C C . LEU A 1 214 ? 8.278 -4.646 31.814 1.00 34.26 429 LEU A C 1
ATOM 1590 O O . LEU A 1 214 ? 8.879 -5.583 32.362 1.00 41.36 429 LEU A O 1
ATOM 1595 N N . LEU A 1 215 ? 7.601 -3.723 32.491 1.00 25.45 430 LEU A N 1
ATOM 1596 C CA . LEU A 1 215 ? 7.522 -3.730 33.953 1.00 27.99 430 LEU A CA 1
ATOM 1597 C C . LEU A 1 215 ? 6.491 -4.709 34.494 1.00 42.74 430 LEU A C 1
ATOM 1598 O O . LEU A 1 215 ? 6.235 -4.744 35.698 1.00 35.60 430 LEU A O 1
ATOM 1603 N N . GLY A 1 216 ? 5.904 -5.500 33.602 1.00 29.63 431 GLY A N 1
ATOM 1604 C CA . GLY A 1 216 ? 4.920 -6.491 33.998 1.00 37.96 431 GLY A CA 1
ATOM 1605 C C . GLY A 1 216 ? 3.521 -5.907 34.255 1.00 51.32 431 G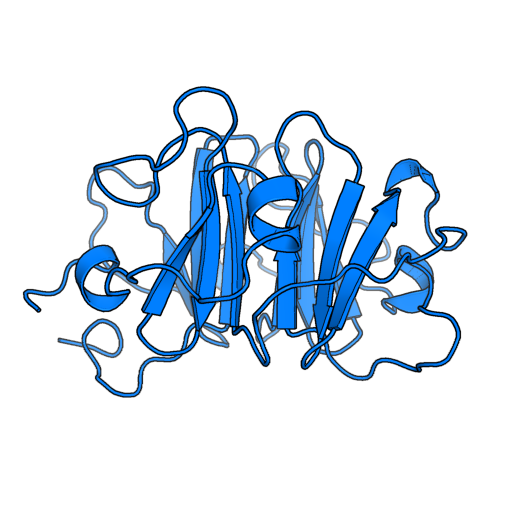LY A C 1
ATOM 1606 O O . GLY A 1 216 ? 2.857 -6.251 35.232 1.00 52.77 431 GLY A O 1
ATOM 1607 N N . CYS A 1 217 ? 3.077 -5.031 33.370 1.00 45.83 432 CYS A N 1
ATOM 1608 C CA . CYS A 1 217 ? 1.749 -4.463 33.485 1.00 56.23 432 CYS A CA 1
ATOM 1609 C C . CYS A 1 217 ? 0.893 -5.065 32.394 1.00 37.36 432 CYS A C 1
ATOM 1610 O O . CYS A 1 217 ? 1.407 -5.544 31.388 1.00 47.95 432 CYS A O 1
ATOM 1613 N N . THR A 1 218 ? -0.417 -5.068 32.610 1.00 37.89 433 THR A N 1
ATOM 1614 C CA . THR A 1 218 ? -1.358 -5.656 31.661 1.00 40.26 433 THR A CA 1
ATOM 1615 C C . THR A 1 218 ? -1.524 -4.807 30.391 1.00 42.09 433 THR A C 1
ATOM 1616 O O . THR A 1 218 ? -2.082 -5.263 29.397 1.00 52.11 433 THR A O 1
ATOM 1620 N N . HIS A 1 219 ? -0.997 -3.585 30.421 1.00 29.87 434 HIS A N 1
ATOM 1621 C CA . HIS A 1 219 ? -1.049 -2.700 29.253 1.00 36.16 434 HIS A CA 1
ATOM 1622 C C . HIS A 1 219 ? 0.283 -1.914 29.099 1.00 33.69 434 HIS A C 1
ATOM 1623 O O . HIS A 1 219 ? 0.612 -1.465 27.965 1.00 28.56 434 HIS A O 1
#

Foldseek 3Di:
DDLLLDLQQAWQEWEAAPVGWIWTHGFQWIFTQSDPPPDRDIGGVCVQVVPDDRTFREWYADDQWIWTDDFQWIWIFGNPPGTDTDDPDTDGNLQFAADEPPDDGRGWAEWYDAPPAQWIWTHDFQWIWIWGNVCTSNIYTHTAAFQDRDFRYKYWYADDLPDDAPEDPGTWIWTHDNQWIATDHDVVSRRPDNDTDDTDGSSVSSVDPD

CATH classification: 2.110.10.10

Radius of gyration: 16.1 Å; Cα contacts (8 Å, |Δi|>4): 496; chains: 1; bounding box: 43×39×40 Å

InterPro domains:
  IPR000585 Hemopexin-like domain [cd00094] (54-233)
  IPR000585 Hemopexin-like domain [cd00094] (253-458)
  IPR016358 Hemopexin [PIRSF002551] (8-460)
  IPR018486 Hemopexin, conserved site [PS00024] (295-310)
  IPR018487 Hemopexin-like repeats [PF00045] (99-142)
  IPR018487 Hemopexin-like repeats [PF00045] (193-233)
  IPR018487 Hemopexin-like repeats [PF00045] (263-304)
  IPR018487 Hemopexin-like repeats [PF00045] (306-343)
  IPR018487 Hemopexin-like repeats [PS51642] (55-95)
  IPR018487 Hemopexin-like repeats [PS51642] (96-141)
  IPR018487 Hemopexin-like repeats [PS51642] (142-186)
  IPR018487 Hemopexin-like repeats [PS51642] (187-233)
  IPR018487 Hemopexin-like repeats [PS51642] (257-302)
  IPR018487 Hemopexin-like repeats [PS51642] (303-350)
  IPR018487 Hemopexin-like repeats [PS51642] (355-394)
  IPR018487 Hemopexin-like repeats [SM00120] (58-98)
  IPR018487 Hemopexin-like repeats [SM00120] (99-143)
  IPR018487 Hemopexin-like repeats [SM00120] (190-233)
  IPR018487 Hemopexin-like repeats [SM00120] (261-304)
  IPR018487 Hemopexin-like repeats [SM00120] (306-351)

Organism: Oryctolagus cuniculus (NCBI:txid9986)

B-factor: mean 36.82, std 16.52, range [7.37, 70.0]

Sequence (210 aa):
ESTRCDPDLVLSAMVSDNHGATYVFSGSHYWRLDTNRDGWHSWPIAHQWPQGPSTVDAAFSWEDKLYLIQDTKVYVFLTKGGYTLVNGYPKRLEKELGSPPVISLEAVDAAFVCPGSSRLHIMAGRRLWWLDLKSGAQATWTELPWPHEKVDGALCMEKPLGPNSCSTSGPNLYLIHGPNLYCYRHVDKLNAAKNLPQPQRVSRLLGCTH